Protein AF-A0A078JQA0-F1 (afdb_monomer)

Structure (mmCIF, N/CA/C/O backbone):
data_AF-A0A078JQA0-F1
#
_entry.id   AF-A0A078JQA0-F1
#
loop_
_atom_site.group_PDB
_atom_site.id
_atom_site.type_symbol
_atom_site.label_atom_id
_atom_site.label_alt_id
_atom_site.label_comp_id
_atom_site.label_asym_id
_atom_site.label_entity_id
_atom_site.label_seq_id
_atom_site.pdbx_PDB_ins_code
_atom_site.Cartn_x
_atom_site.Cartn_y
_atom_site.Cartn_z
_atom_site.occupancy
_atom_site.B_iso_or_equiv
_atom_site.auth_seq_id
_atom_site.auth_comp_id
_atom_site.auth_asym_id
_atom_site.auth_atom_id
_atom_site.pdbx_PDB_model_num
ATOM 1 N N . MET A 1 1 ? -31.107 3.667 26.906 1.00 33.91 1 MET A N 1
ATOM 2 C CA . MET A 1 1 ? -30.222 3.243 25.809 1.00 33.91 1 MET A CA 1
ATOM 3 C C . MET A 1 1 ? -29.176 2.329 26.416 1.00 33.91 1 MET A C 1
ATOM 5 O O . MET A 1 1 ? -28.375 2.787 27.215 1.00 33.91 1 MET A O 1
ATOM 9 N N . ASP A 1 2 ? -29.329 1.036 26.135 1.00 36.28 2 ASP A N 1
ATOM 10 C CA . ASP A 1 2 ? -28.305 -0.017 26.128 1.00 36.28 2 ASP A CA 1
ATOM 11 C C . ASP A 1 2 ? -27.490 -0.306 27.400 1.00 36.28 2 ASP A C 1
ATOM 13 O O . ASP A 1 2 ? -26.349 -0.746 27.327 1.00 36.28 2 ASP A O 1
ATOM 17 N N . VAL A 1 3 ? -28.095 -0.175 28.584 1.00 38.78 3 VAL A N 1
ATOM 18 C CA . VAL A 1 3 ? -27.426 -0.524 29.856 1.00 38.78 3 VA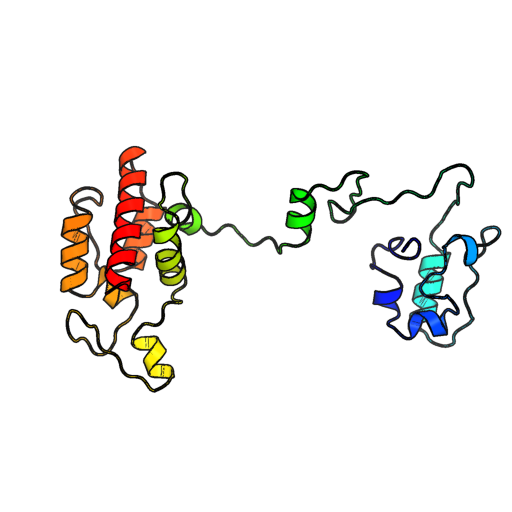L A CA 1
ATOM 19 C C . VAL A 1 3 ? -27.328 -2.047 30.079 1.00 38.78 3 VAL A C 1
ATOM 21 O O . VAL A 1 3 ? -26.546 -2.495 30.902 1.00 38.78 3 VAL A O 1
ATOM 24 N N . LEU A 1 4 ? -28.041 -2.892 29.323 1.00 41.72 4 LEU A N 1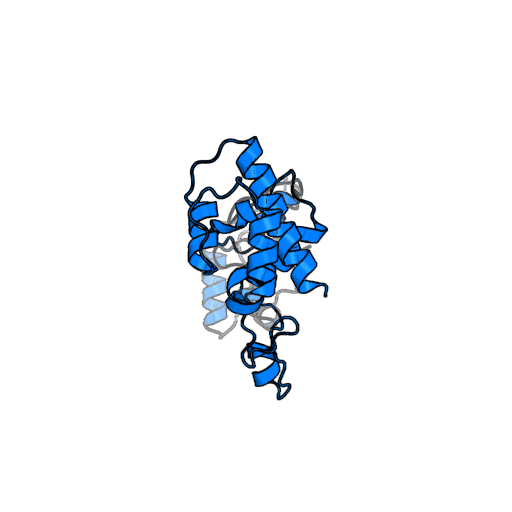
ATOM 25 C CA . LEU A 1 4 ? -28.008 -4.357 29.511 1.00 41.72 4 LEU A CA 1
ATOM 26 C C . LEU A 1 4 ? -26.783 -5.075 28.904 1.00 41.72 4 LEU A C 1
ATOM 28 O O . LEU A 1 4 ? -26.759 -6.307 28.856 1.00 41.72 4 LEU A O 1
ATOM 32 N N . ILE A 1 5 ? -25.799 -4.346 28.374 1.00 46.44 5 ILE A N 1
ATOM 33 C CA . ILE A 1 5 ? -25.070 -4.854 27.209 1.00 46.44 5 ILE A CA 1
ATOM 34 C C . ILE A 1 5 ? -23.574 -5.178 27.411 1.00 46.44 5 ILE A C 1
ATOM 36 O O . ILE A 1 5 ? -23.097 -6.048 26.695 1.00 46.44 5 ILE A O 1
ATOM 40 N N . GLU A 1 6 ? -22.839 -4.651 28.394 1.00 44.09 6 GLU A N 1
ATOM 41 C CA . GLU A 1 6 ? -21.385 -4.942 28.513 1.00 44.09 6 GLU A CA 1
ATOM 42 C C . GLU A 1 6 ? -20.917 -5.364 29.917 1.00 44.09 6 GLU A C 1
ATOM 44 O O . GLU A 1 6 ? -19.856 -4.974 30.383 1.00 44.09 6 GLU A O 1
ATOM 49 N N . ILE A 1 7 ? -21.666 -6.232 30.603 1.00 47.41 7 ILE A N 1
ATOM 50 C CA . ILE A 1 7 ? -21.205 -6.816 31.888 1.00 47.41 7 ILE A CA 1
ATOM 51 C C . ILE A 1 7 ? -20.355 -8.084 31.668 1.00 47.41 7 ILE A C 1
ATOM 53 O O . ILE A 1 7 ? -19.948 -8.772 32.598 1.00 47.41 7 ILE A O 1
ATOM 57 N N . PHE A 1 8 ? -20.051 -8.422 30.415 1.00 49.06 8 PHE A N 1
ATOM 58 C CA . PHE A 1 8 ? -19.436 -9.692 30.065 1.00 49.06 8 PHE A CA 1
ATOM 59 C C . PHE A 1 8 ? -18.150 -9.511 29.271 1.00 49.06 8 PHE A C 1
ATOM 61 O O . PHE A 1 8 ? -18.169 -9.043 28.138 1.00 49.06 8 PHE A O 1
ATOM 68 N N . TYR A 1 9 ? -17.067 -10.095 29.787 1.00 50.84 9 TYR A N 1
ATOM 69 C CA . TYR A 1 9 ? -15.863 -10.448 29.020 1.00 50.84 9 TYR A CA 1
ATOM 70 C C . TYR A 1 9 ? -16.165 -11.338 27.788 1.00 50.84 9 TYR A C 1
ATOM 72 O O . TYR A 1 9 ? -15.296 -11.577 26.958 1.00 50.84 9 TYR A O 1
ATOM 80 N N . LYS A 1 10 ? -17.399 -11.860 27.667 1.00 53.50 10 LYS A N 1
ATOM 81 C CA . LYS A 1 10 ? -17.908 -12.625 26.515 1.00 53.50 10 LYS A CA 1
ATOM 82 C C . LYS A 1 10 ? -18.748 -11.798 25.526 1.00 53.50 10 LYS A C 1
ATOM 84 O O . LYS A 1 10 ? -19.332 -12.387 24.619 1.00 53.50 10 LYS A O 1
ATOM 89 N N . GLY A 1 11 ? -18.823 -10.477 25.682 1.00 63.44 11 GLY A N 1
ATOM 90 C CA . GLY A 1 11 ? -19.591 -9.596 24.799 1.00 63.44 11 GLY A CA 1
ATOM 91 C C . GLY A 1 11 ? -21.056 -9.444 25.207 1.00 63.44 11 GLY A C 1
ATOM 92 O O . GLY A 1 11 ? -21.439 -9.693 26.352 1.00 63.44 11 GLY A O 1
ATOM 93 N N . ARG A 1 12 ? -21.895 -9.004 24.268 1.00 70.94 12 ARG A N 1
ATOM 94 C CA . ARG A 1 12 ? -23.265 -8.575 24.577 1.00 70.94 12 ARG A CA 1
ATOM 95 C C . ARG A 1 12 ? -24.186 -9.768 24.817 1.00 70.94 12 ARG A C 1
ATOM 97 O O . ARG A 1 12 ? -24.151 -10.737 24.061 1.00 70.94 12 ARG A O 1
ATOM 104 N N . ILE A 1 13 ? -25.098 -9.692 25.796 1.00 72.69 13 ILE A N 1
ATOM 105 C CA . ILE A 1 13 ? -26.070 -10.782 26.059 1.00 72.69 13 ILE A CA 1
ATOM 106 C C . ILE A 1 13 ? -26.852 -11.145 24.783 1.00 72.69 13 ILE A C 1
ATOM 108 O O . ILE A 1 13 ? -27.099 -12.323 24.519 1.00 72.69 13 ILE A O 1
ATOM 112 N N . ILE A 1 14 ? -27.186 -10.154 23.951 1.00 73.81 14 ILE A N 1
ATOM 113 C CA . ILE A 1 14 ? -27.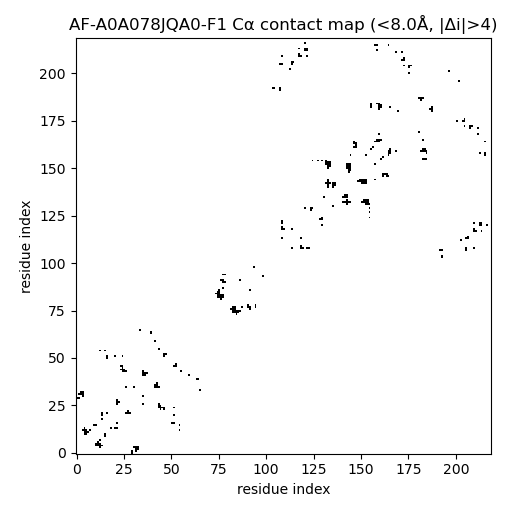870 -10.365 22.667 1.00 73.81 14 ILE A CA 1
ATOM 114 C C . ILE A 1 14 ? -27.004 -11.089 21.622 1.00 73.81 14 ILE A C 1
ATOM 116 O O . ILE A 1 14 ? -27.531 -11.870 20.835 1.00 73.81 14 ILE A O 1
ATOM 120 N N . GLU A 1 15 ? -25.683 -10.907 21.638 1.00 73.00 15 GLU A N 1
ATOM 121 C CA . GLU A 1 15 ? -24.757 -11.635 20.757 1.00 73.00 15 GLU A CA 1
ATOM 122 C C . GLU A 1 15 ? -24.612 -13.097 21.196 1.00 73.00 15 GLU A C 1
ATOM 124 O O . GLU A 1 15 ? -24.510 -13.997 20.363 1.00 73.00 15 GLU A O 1
ATOM 129 N N . LEU A 1 16 ? -24.671 -13.357 22.506 1.00 72.44 16 LEU A N 1
ATOM 130 C CA . LEU A 1 16 ? -24.569 -14.706 23.069 1.00 72.44 16 LEU A CA 1
ATOM 131 C C . LEU A 1 16 ? -25.854 -15.528 22.905 1.00 72.44 16 LEU A C 1
ATOM 133 O O . LEU A 1 16 ? -25.791 -16.745 22.682 1.00 72.44 16 LEU A O 1
ATOM 137 N N . THR A 1 17 ? -27.010 -14.871 23.034 1.00 72.69 17 THR A N 1
ATOM 138 C CA . THR A 1 17 ? -28.337 -15.509 23.057 1.00 72.69 17 THR A CA 1
ATOM 139 C C . THR A 1 17 ? -29.106 -15.403 21.734 1.00 72.69 17 THR A C 1
ATOM 141 O O . THR A 1 17 ? -30.076 -16.140 21.537 1.00 72.69 17 THR A O 1
ATOM 144 N N . GLY A 1 18 ? -28.651 -14.556 20.804 1.00 73.12 18 GLY A N 1
ATOM 145 C CA . GLY A 1 18 ? -29.285 -14.315 19.507 1.00 73.12 18 GLY A CA 1
ATOM 146 C C . GLY A 1 18 ? -30.596 -13.527 19.607 1.00 73.12 18 GLY A C 1
ATOM 147 O O . GLY A 1 18 ? -31.056 -13.167 20.690 1.00 73.12 18 GLY A O 1
ATOM 148 N N . GLU A 1 19 ? -31.253 -13.286 18.469 1.00 71.06 19 GLU A N 1
ATOM 149 C CA . GLU A 1 19 ? -32.467 -12.449 18.417 1.00 71.06 19 GLU A CA 1
ATOM 150 C C . G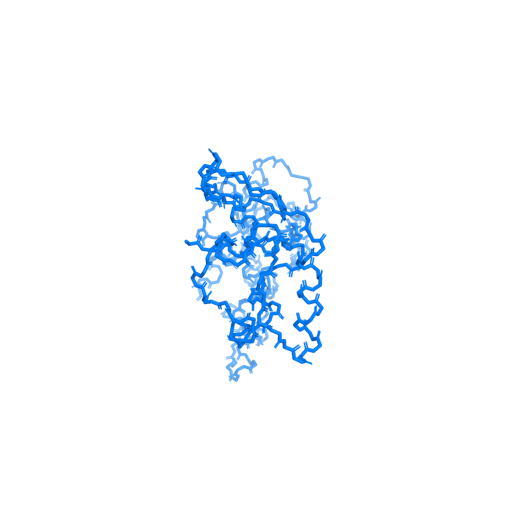LU A 1 19 ? -33.659 -13.010 19.210 1.00 71.06 19 GLU A C 1
ATOM 152 O O . GLU A 1 19 ? -34.497 -12.246 19.684 1.00 71.06 19 GLU A O 1
ATOM 157 N N . ILE A 1 20 ? -33.719 -14.334 19.382 1.00 75.25 20 ILE A N 1
ATOM 158 C CA . ILE A 1 20 ? -34.762 -15.045 20.147 1.00 75.25 20 ILE A CA 1
ATOM 159 C C . ILE A 1 20 ? -34.417 -15.076 21.651 1.00 75.25 20 ILE A C 1
ATOM 161 O O . ILE A 1 20 ? -35.259 -15.390 22.498 1.00 75.25 20 ILE A O 1
ATOM 165 N N . GLY A 1 21 ? -33.179 -14.730 22.009 1.00 73.94 21 GLY A N 1
ATOM 166 C CA . GLY A 1 21 ? -32.672 -14.745 23.375 1.00 73.94 21 GLY A CA 1
ATOM 167 C C . GLY A 1 21 ? -33.464 -13.857 24.329 1.00 73.94 21 GLY A C 1
ATOM 168 O O . GLY A 1 21 ? -33.818 -14.296 25.422 1.00 73.94 21 GLY A O 1
ATOM 169 N N . THR A 1 22 ? -33.841 -12.656 23.888 1.00 74.69 22 THR A N 1
ATOM 170 C CA . THR A 1 22 ? -34.637 -11.699 24.677 1.00 74.69 22 THR A CA 1
ATOM 171 C C . THR A 1 22 ? -36.015 -12.261 25.044 1.00 74.69 22 THR A C 1
ATOM 173 O O . THR A 1 22 ? -36.444 -12.171 26.195 1.00 74.69 22 THR A O 1
ATOM 176 N N . GLN A 1 23 ? -36.673 -12.961 24.112 1.00 77.12 23 GLN A N 1
ATOM 177 C CA . GLN A 1 23 ? -37.964 -13.618 24.353 1.00 77.12 23 GLN A CA 1
ATOM 178 C C . GLN A 1 23 ? -37.849 -14.799 25.327 1.00 77.12 23 GLN A C 1
ATOM 180 O O . GLN A 1 23 ? -38.716 -14.989 26.187 1.00 77.12 23 GLN A O 1
ATOM 185 N N . LYS A 1 24 ? -36.778 -15.594 25.204 1.00 77.31 24 LYS A N 1
ATOM 186 C CA . LYS A 1 24 ? -36.521 -16.743 26.086 1.00 77.31 24 LYS A CA 1
ATOM 187 C C . LYS A 1 24 ? -36.140 -16.313 27.505 1.00 77.31 24 LYS A C 1
ATOM 189 O O . LYS A 1 24 ? -36.559 -16.974 28.450 1.00 77.31 24 LYS A O 1
ATOM 194 N N . LEU A 1 25 ? -35.407 -15.207 27.646 1.00 76.12 25 LEU A N 1
ATOM 195 C CA . LEU A 1 25 ? -35.054 -14.592 28.930 1.00 76.12 25 LEU A CA 1
ATOM 196 C C . LEU A 1 25 ? -36.217 -13.808 29.558 1.00 76.12 25 LEU A C 1
ATOM 198 O O . LEU A 1 25 ? -36.206 -13.580 30.765 1.00 76.12 25 LEU A O 1
ATOM 202 N N . GLY A 1 26 ? -37.228 -13.434 28.767 1.00 76.94 26 GLY A N 1
ATOM 203 C CA . GLY A 1 26 ? -38.356 -12.618 29.223 1.00 76.94 26 GLY A CA 1
ATOM 204 C C . GLY A 1 26 ? -37.983 -11.155 29.465 1.00 76.94 26 GLY A C 1
ATOM 205 O O . GLY A 1 26 ? -38.600 -10.507 30.304 1.00 76.94 26 GLY A O 1
ATOM 206 N N . ILE A 1 27 ? -36.970 -10.656 28.756 1.00 79.19 27 ILE A N 1
ATOM 207 C CA . ILE A 1 27 ? -36.437 -9.299 28.897 1.00 79.19 27 ILE A CA 1
ATOM 208 C C . ILE A 1 27 ? -36.720 -8.549 27.595 1.00 79.19 27 ILE A C 1
ATOM 210 O O . ILE A 1 27 ? -36.371 -9.032 26.517 1.00 79.19 27 ILE A O 1
ATOM 214 N N . ALA A 1 28 ? -37.371 -7.388 27.681 1.00 76.69 28 ALA A N 1
ATOM 215 C CA . ALA A 1 28 ? -37.567 -6.517 26.522 1.00 76.69 28 ALA A CA 1
ATOM 216 C C . ALA A 1 28 ? -36.214 -5.983 26.019 1.00 76.69 28 ALA A C 1
ATOM 218 O O . ALA A 1 28 ? -35.275 -5.847 26.800 1.00 76.69 28 ALA A O 1
ATOM 219 N N . ARG A 1 29 ? -36.093 -5.665 24.724 1.00 74.44 29 ARG A N 1
ATOM 220 C CA . ARG A 1 29 ? -34.819 -5.173 24.156 1.00 74.44 29 ARG A CA 1
ATOM 221 C C . ARG A 1 29 ? -34.370 -3.861 24.806 1.00 74.44 29 ARG A C 1
ATOM 223 O O . ARG A 1 29 ? -33.178 -3.609 24.917 1.00 74.44 29 ARG A O 1
ATOM 230 N N . GLU A 1 30 ? -35.326 -3.069 25.266 1.00 76.31 30 GLU A N 1
ATOM 231 C CA . GLU A 1 30 ? -35.137 -1.748 25.854 1.00 76.31 30 GLU A CA 1
ATOM 232 C C . GLU A 1 30 ? -35.119 -1.775 27.390 1.00 76.31 30 GLU A C 1
ATOM 234 O O . GLU A 1 30 ? -35.013 -0.717 28.015 1.00 76.31 30 GLU A O 1
ATOM 239 N N . ALA A 1 31 ? -35.246 -2.961 28.001 1.00 76.31 31 ALA A N 1
ATOM 240 C CA . ALA A 1 31 ? -35.304 -3.101 29.449 1.00 76.31 31 ALA A CA 1
ATOM 241 C C . ALA A 1 31 ? -34.018 -2.588 30.112 1.00 76.31 31 ALA A C 1
ATOM 243 O O . ALA A 1 31 ? -32.915 -2.691 29.567 1.00 76.31 31 ALA A O 1
ATOM 244 N N . LYS A 1 32 ? -34.146 -2.036 31.316 1.00 74.44 32 LYS A N 1
ATOM 245 C CA . LYS A 1 32 ? -32.987 -1.591 32.108 1.00 74.44 32 LYS A CA 1
ATOM 246 C C . LYS A 1 32 ? -32.525 -2.693 33.056 1.00 74.44 32 LYS A C 1
ATOM 248 O O . LYS A 1 32 ? -33.325 -3.524 33.482 1.00 74.44 32 LYS A O 1
ATOM 253 N N . ILE A 1 33 ? -31.255 -2.665 33.471 1.00 77.19 33 ILE A N 1
ATOM 254 C CA . ILE A 1 33 ? -30.756 -3.593 34.505 1.00 77.19 33 ILE A CA 1
ATOM 255 C C . ILE A 1 33 ? -31.590 -3.483 35.782 1.00 77.19 33 ILE A C 1
ATOM 257 O O . ILE A 1 33 ? -31.944 -4.504 36.358 1.00 77.19 33 ILE A O 1
ATOM 261 N N . SER A 1 34 ? -31.984 -2.271 36.178 1.00 75.38 34 SER A N 1
ATOM 262 C CA . SER A 1 34 ? -32.830 -2.031 37.353 1.00 75.38 34 SER A CA 1
ATOM 263 C C . SER A 1 34 ? -34.230 -2.660 37.272 1.00 75.38 34 SER A C 1
ATOM 265 O O . SER A 1 34 ? -34.875 -2.862 38.298 1.00 75.38 34 SER A O 1
ATOM 267 N N . GLU A 1 35 ? -34.721 -3.003 36.078 1.00 76.44 35 GLU A N 1
ATOM 268 C CA . GLU A 1 35 ? -35.999 -3.707 35.914 1.00 76.44 35 GLU A CA 1
ATOM 269 C C . GLU A 1 35 ? -35.847 -5.222 36.095 1.00 76.44 35 GLU A C 1
ATOM 271 O O . GLU A 1 35 ? -36.774 -5.882 36.577 1.00 76.44 35 GLU A O 1
ATOM 276 N N . VAL A 1 36 ? -34.677 -5.760 35.736 1.00 78.88 36 VAL A N 1
ATOM 277 C CA . VAL A 1 36 ? -34.360 -7.197 35.752 1.00 78.88 36 VAL A CA 1
ATOM 278 C C . VAL A 1 36 ? -33.729 -7.626 37.084 1.00 78.88 36 VAL A C 1
ATOM 280 O O . VAL A 1 36 ? -34.004 -8.724 37.570 1.00 78.88 36 VAL A O 1
ATOM 283 N N . LEU A 1 37 ? -32.911 -6.771 37.697 1.00 77.94 37 LEU A N 1
ATOM 284 C CA . LEU A 1 37 ? -32.267 -6.983 38.991 1.00 77.94 37 LEU A CA 1
ATOM 285 C C . LEU A 1 37 ? -33.044 -6.216 40.069 1.00 77.94 37 LEU A C 1
ATOM 287 O O . LEU A 1 37 ? -32.901 -5.001 40.199 1.00 77.94 37 LEU A O 1
ATOM 291 N N . ARG A 1 38 ? -33.868 -6.927 40.849 1.00 72.50 38 ARG A N 1
ATOM 292 C CA . ARG A 1 38 ? -34.608 -6.349 41.986 1.00 72.50 38 ARG A CA 1
ATOM 293 C C . ARG A 1 38 ? -34.116 -6.952 43.288 1.00 72.50 38 ARG A C 1
ATOM 295 O O . ARG A 1 38 ? -34.037 -8.172 43.396 1.00 72.50 38 ARG A O 1
ATOM 302 N N . ASP A 1 39 ? -33.814 -6.096 44.260 1.00 69.69 39 ASP A N 1
ATOM 303 C CA . ASP A 1 39 ? -33.405 -6.495 45.613 1.00 69.69 39 ASP A CA 1
ATOM 304 C C . ASP A 1 39 ? -32.197 -7.458 45.627 1.00 69.69 39 ASP A C 1
ATOM 306 O O . ASP A 1 39 ? -32.120 -8.374 46.439 1.00 69.69 39 ASP A O 1
ATOM 310 N N . GLY A 1 40 ? -31.266 -7.290 44.677 1.00 69.75 40 GLY A N 1
ATOM 311 C CA . GLY A 1 40 ? -30.090 -8.159 44.525 1.00 69.75 40 GLY A CA 1
ATOM 312 C C . GLY A 1 40 ? -30.368 -9.522 43.877 1.00 69.75 40 GLY A C 1
ATOM 313 O O . GLY A 1 40 ? -29.458 -10.340 43.769 1.00 69.75 40 GLY A O 1
ATOM 314 N N . VAL A 1 41 ? -31.597 -9.775 43.410 1.00 78.44 41 VAL A N 1
ATOM 315 C CA . VAL A 1 41 ? -31.992 -11.028 42.754 1.00 78.44 41 VAL A CA 1
ATOM 316 C C . VAL A 1 41 ? -32.320 -10.788 41.281 1.00 78.44 41 VAL A C 1
ATOM 318 O O . VAL A 1 41 ? -33.194 -9.990 40.931 1.00 78.44 41 VAL A O 1
ATOM 321 N N . TRP A 1 42 ? -31.638 -11.520 40.400 1.00 78.81 42 TRP A N 1
ATOM 322 C CA . TRP A 1 42 ? -31.907 -11.507 38.965 1.00 78.81 42 TRP A CA 1
ATOM 323 C C . TRP A 1 42 ? -33.217 -12.228 38.629 1.00 78.81 42 TRP A C 1
ATOM 325 O O . TRP A 1 42 ? -33.398 -13.403 38.956 1.00 78.81 42 TRP A O 1
ATOM 335 N N . ARG A 1 43 ? -34.127 -11.552 37.925 1.00 79.50 43 ARG A N 1
ATOM 336 C CA . ARG A 1 43 ? -35.411 -12.114 37.484 1.00 79.50 43 ARG A CA 1
ATOM 337 C C . ARG A 1 43 ? -35.372 -12.464 35.998 1.00 79.50 43 ARG A C 1
ATOM 339 O O . ARG A 1 43 ? -35.773 -11.673 35.152 1.00 79.50 43 ARG A O 1
ATOM 346 N N . PHE A 1 44 ? -34.927 -13.679 35.687 1.00 81.19 44 PHE A N 1
ATOM 347 C CA . PHE A 1 44 ? -35.007 -14.247 34.338 1.00 81.19 44 PHE A CA 1
ATOM 348 C C . PHE A 1 44 ? -36.201 -15.196 34.203 1.00 81.19 44 PHE A C 1
ATOM 350 O O . PHE A 1 44 ? -36.554 -15.917 35.142 1.00 81.19 44 PHE A O 1
ATOM 357 N N . ARG A 1 45 ? -36.803 -15.260 33.012 1.00 79.31 45 ARG A N 1
ATOM 358 C CA . ARG A 1 45 ? -37.776 -16.308 32.688 1.00 79.31 45 ARG A CA 1
ATOM 359 C C . ARG A 1 45 ? -37.068 -17.660 32.675 1.00 79.31 45 ARG A C 1
ATOM 361 O O . ARG A 1 45 ? -36.042 -17.837 32.022 1.00 79.31 45 ARG A O 1
ATOM 368 N N . ASN A 1 46 ? -37.633 -18.631 33.385 1.00 75.31 46 ASN A N 1
ATOM 369 C CA . ASN A 1 46 ? -37.055 -19.965 33.435 1.00 75.31 46 ASN A CA 1
ATOM 370 C C . ASN A 1 46 ? -37.143 -20.624 32.047 1.00 75.31 46 ASN A C 1
ATOM 372 O O . ASN A 1 46 ? -38.232 -20.775 31.488 1.00 75.31 46 ASN A O 1
ATOM 376 N N . CYS A 1 47 ? -35.997 -21.010 31.489 1.00 75.94 47 CYS A N 1
ATOM 377 C CA . CYS A 1 47 ? -35.889 -21.630 30.173 1.00 75.94 47 CYS A CA 1
ATOM 378 C C . CYS A 1 47 ? -35.273 -23.030 30.302 1.00 75.94 47 CYS A C 1
ATOM 380 O O . CYS A 1 47 ? -34.451 -23.277 31.184 1.00 75.94 47 CYS A O 1
ATOM 382 N N . ARG A 1 48 ? -35.668 -23.970 29.433 1.00 77.88 48 ARG A N 1
ATOM 383 C CA . ARG A 1 48 ? -35.073 -25.323 29.356 1.00 77.88 48 ARG A CA 1
ATOM 384 C C . ARG A 1 48 ? -33.854 -25.395 28.430 1.00 77.88 48 ARG A C 1
ATOM 386 O O . ARG A 1 48 ? -33.221 -26.438 28.349 1.00 77.88 48 ARG A O 1
ATOM 393 N N . ASP A 1 49 ? -33.543 -24.304 27.739 1.00 81.69 49 ASP A N 1
ATOM 394 C CA . ASP A 1 49 ? -32.406 -24.211 26.829 1.00 81.69 49 ASP A CA 1
ATOM 395 C C . ASP A 1 49 ? -31.090 -24.119 27.615 1.00 81.69 49 ASP A C 1
ATOM 397 O O . ASP A 1 49 ? -30.892 -23.195 28.411 1.00 81.69 49 ASP A O 1
ATOM 401 N N . GLN A 1 50 ? -30.200 -25.086 27.397 1.00 81.31 50 GLN A N 1
ATOM 402 C CA . GLN A 1 50 ? -28.942 -25.227 28.129 1.00 81.31 50 GLN A CA 1
ATOM 403 C C . GLN A 1 50 ? -28.026 -24.011 27.942 1.00 81.31 50 GLN A C 1
ATOM 405 O O . GLN A 1 50 ? -27.469 -23.500 28.911 1.00 81.31 50 GLN A O 1
ATOM 410 N N . ARG A 1 51 ? -27.949 -23.477 26.718 1.00 80.19 51 ARG A N 1
ATOM 411 C CA . ARG A 1 51 ? -27.080 -22.340 26.387 1.00 80.19 51 ARG A CA 1
ATOM 412 C C . ARG A 1 51 ? -27.502 -21.068 27.128 1.00 80.19 51 ARG A C 1
ATOM 414 O O . ARG A 1 51 ? -26.668 -20.273 27.543 1.00 80.19 51 ARG A O 1
ATOM 421 N N . ILE A 1 52 ? -28.807 -20.887 27.331 1.00 78.38 52 ILE A N 1
ATOM 422 C CA . ILE A 1 52 ? -29.351 -19.739 28.068 1.00 78.38 52 ILE A CA 1
ATOM 423 C C . ILE A 1 52 ? -29.153 -19.909 29.572 1.00 78.38 52 ILE A C 1
ATOM 425 O O . ILE A 1 52 ? -28.850 -18.934 30.253 1.00 78.38 52 ILE A O 1
ATOM 429 N N . ARG A 1 53 ? -29.274 -21.135 30.094 1.00 81.44 53 ARG A N 1
ATOM 430 C CA . ARG A 1 53 ? -28.979 -21.423 31.506 1.00 81.44 53 ARG A CA 1
ATOM 431 C C . ARG A 1 53 ? -27.529 -21.127 31.859 1.00 81.44 53 ARG A C 1
ATOM 433 O O . ARG A 1 53 ? -27.285 -20.531 32.901 1.00 81.44 53 ARG A O 1
ATOM 440 N N . GLU A 1 54 ? -26.596 -21.482 30.981 1.00 81.31 54 GLU A N 1
ATOM 441 C CA . GLU A 1 54 ? -25.178 -21.153 31.151 1.00 81.31 54 GLU A CA 1
ATOM 442 C C . GLU A 1 54 ? -24.963 -19.639 31.215 1.00 81.31 54 GLU A C 1
ATOM 444 O O . GLU A 1 54 ? -24.296 -19.153 32.125 1.00 81.31 54 GLU A O 1
ATOM 449 N N . VAL A 1 55 ? -25.594 -18.873 30.318 1.00 79.44 55 VAL A N 1
ATOM 450 C CA . VAL A 1 55 ? -25.540 -17.403 30.365 1.00 79.44 55 VAL A CA 1
ATOM 451 C C . VAL A 1 55 ? -26.129 -16.875 31.680 1.00 79.44 55 VAL A C 1
ATOM 453 O O . VAL A 1 55 ? -25.461 -16.104 32.362 1.00 79.44 55 VAL A O 1
ATOM 456 N N . ILE A 1 56 ? -27.321 -17.328 32.092 1.00 79.62 56 ILE A N 1
ATOM 457 C CA . ILE A 1 56 ? -27.970 -16.918 33.355 1.00 79.62 56 ILE A CA 1
ATOM 458 C C . ILE A 1 56 ? -27.087 -17.216 34.570 1.00 79.62 56 ILE A C 1
ATOM 460 O O . ILE A 1 56 ? -27.014 -16.395 35.487 1.00 79.62 56 ILE A O 1
ATOM 464 N N . GLN A 1 57 ? -26.422 -18.372 34.591 1.00 80.25 57 GLN A N 1
ATOM 465 C CA . GLN A 1 57 ? -25.542 -18.765 35.687 1.00 80.25 57 GLN A CA 1
ATOM 466 C C . GLN A 1 57 ? -24.333 -17.833 35.779 1.00 80.25 57 GLN A C 1
ATOM 468 O O . GLN A 1 57 ? -24.001 -17.382 36.874 1.00 80.25 57 GLN A O 1
ATOM 473 N N . VAL A 1 58 ? -23.715 -17.489 34.643 1.00 78.50 58 VAL A N 1
ATOM 474 C CA . VAL A 1 58 ? -22.597 -16.538 34.636 1.00 78.50 58 VAL A CA 1
ATOM 475 C C . VAL A 1 58 ? -23.073 -15.143 35.057 1.00 78.50 58 VAL A C 1
ATOM 477 O O . VAL A 1 58 ? -22.405 -14.509 35.869 1.00 78.50 58 VAL A O 1
ATOM 480 N N . VAL A 1 59 ? -24.249 -14.691 34.595 1.00 77.44 59 VAL A N 1
ATOM 481 C CA . VAL A 1 59 ? -24.789 -13.363 34.960 1.00 77.44 59 VAL A CA 1
ATOM 482 C C . VAL A 1 59 ? -25.056 -13.308 36.465 1.00 77.44 59 VAL A C 1
ATOM 484 O O . VAL A 1 59 ? -24.646 -12.370 37.139 1.00 77.44 59 VAL A O 1
ATOM 487 N N . SER A 1 60 ? -25.697 -14.348 37.002 1.00 76.06 60 SER A N 1
ATOM 488 C CA . SER A 1 60 ? -26.029 -14.447 38.427 1.00 76.06 60 SER A CA 1
ATOM 489 C C . SER A 1 60 ? -24.797 -14.569 39.323 1.00 76.06 60 SER A C 1
ATOM 491 O O . SER A 1 60 ? -24.861 -14.196 40.489 1.00 76.06 60 SER A O 1
ATOM 493 N N . SER A 1 61 ? -23.685 -15.093 38.798 1.00 77.19 61 SER A N 1
ATOM 494 C CA . SER A 1 61 ? -22.419 -15.182 39.535 1.00 77.19 61 SER A CA 1
ATOM 495 C C . SER A 1 61 ? -21.657 -13.857 39.608 1.00 77.19 61 SER A C 1
ATOM 497 O O . SER A 1 61 ? -20.744 -13.731 40.421 1.00 77.19 61 SER A O 1
ATOM 499 N N . PHE A 1 62 ? -22.012 -12.878 38.770 1.00 72.25 62 PHE A N 1
ATOM 500 C CA . PHE A 1 62 ? -21.338 -11.588 38.737 1.00 72.25 62 PHE A CA 1
ATOM 501 C C . PHE A 1 62 ? -21.918 -10.654 39.813 1.00 72.25 62 PHE A C 1
ATOM 503 O O . PHE A 1 62 ? -23.117 -10.358 39.782 1.00 72.25 62 PHE A O 1
ATOM 510 N N . PRO A 1 63 ? -21.103 -10.170 40.769 1.00 67.00 63 PRO A N 1
ATOM 511 C CA . PRO A 1 63 ? -21.578 -9.270 41.808 1.00 67.00 63 PRO A CA 1
ATOM 512 C C . PRO A 1 63 ? -21.815 -7.874 41.218 1.00 67.00 63 PRO A C 1
ATOM 514 O O . PRO A 1 63 ? -20.871 -7.137 40.942 1.00 67.00 63 PRO A O 1
ATOM 517 N N . LEU A 1 64 ? -23.084 -7.503 41.028 1.00 69.44 64 LEU A N 1
ATOM 518 C CA . LEU A 1 64 ? -23.479 -6.127 40.726 1.00 69.44 64 LEU A CA 1
ATOM 519 C C . LEU A 1 64 ? -24.030 -5.450 41.970 1.00 69.44 64 LEU A C 1
ATOM 521 O O . LEU A 1 64 ? -25.025 -5.894 42.541 1.00 69.44 64 LEU A O 1
ATOM 525 N N . THR A 1 65 ? -23.428 -4.322 42.324 1.00 65.50 65 THR A N 1
ATOM 526 C CA . THR A 1 65 ? -23.969 -3.403 43.321 1.00 65.50 65 THR A CA 1
ATOM 527 C C . THR A 1 65 ? -24.554 -2.216 42.571 1.00 65.50 65 THR A C 1
ATOM 529 O O . THR A 1 65 ? -23.816 -1.445 41.969 1.00 65.50 65 THR A O 1
ATOM 532 N N . LEU A 1 66 ? -25.882 -2.081 42.569 1.00 64.44 66 LEU A N 1
ATOM 533 C CA . LEU A 1 66 ? -26.536 -0.903 42.001 1.00 64.44 66 LEU A CA 1
ATOM 534 C C . LEU A 1 66 ? -26.482 0.232 43.027 1.00 64.44 66 LEU A C 1
ATOM 536 O O . LEU A 1 66 ? -27.220 0.226 44.015 1.00 64.44 66 LEU A O 1
ATOM 540 N N . THR A 1 67 ? -25.608 1.208 42.808 1.00 65.06 67 THR A N 1
ATOM 541 C CA . THR A 1 67 ? -25.567 2.448 43.586 1.00 65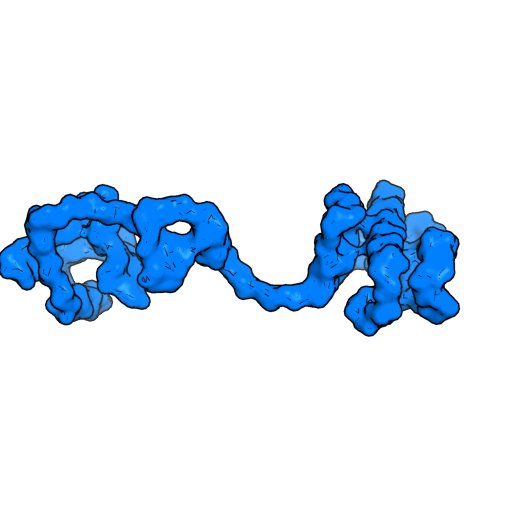.06 67 THR A CA 1
ATOM 542 C C . THR A 1 67 ? -26.692 3.372 43.122 1.00 65.06 67 THR A C 1
ATOM 544 O O . THR A 1 67 ? -26.607 3.999 42.076 1.00 65.06 67 THR A O 1
ATOM 547 N N . VAL A 1 68 ? -27.765 3.488 43.912 1.00 65.12 68 VAL A N 1
ATOM 548 C CA . VAL A 1 68 ? -28.949 4.322 43.584 1.00 65.12 68 VAL A CA 1
ATOM 549 C C . VAL A 1 68 ? -28.622 5.826 43.502 1.00 65.12 68 VAL A C 1
ATOM 551 O O . VAL A 1 68 ? -29.391 6.603 42.946 1.00 65.12 68 VAL A O 1
ATOM 554 N N . LEU A 1 69 ? -27.490 6.245 44.073 1.00 66.94 69 LEU A N 1
ATOM 555 C CA . LEU A 1 69 ? -27.084 7.649 44.185 1.00 66.94 69 LEU A CA 1
ATOM 556 C C . LEU A 1 69 ? -26.283 8.166 42.9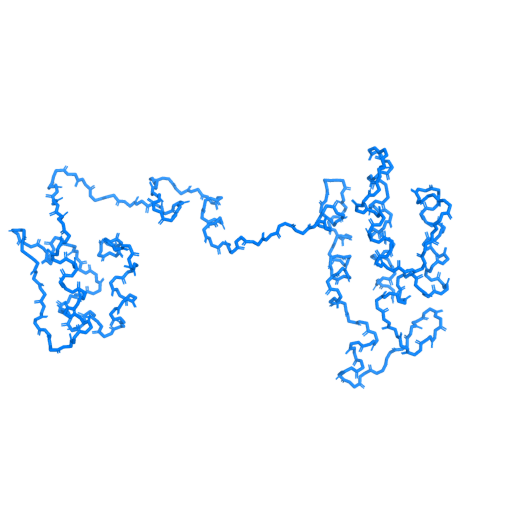82 1.00 66.94 69 LEU A C 1
ATOM 558 O O . LEU A 1 69 ? -26.113 9.378 42.863 1.00 66.94 69 LEU A O 1
ATOM 562 N N . GLU A 1 70 ? -25.800 7.288 42.104 1.00 69.69 70 GLU A N 1
ATOM 563 C CA . GLU A 1 70 ? -25.038 7.692 40.921 1.00 69.69 70 GLU A CA 1
ATOM 564 C C . GLU A 1 70 ? -25.951 7.717 39.686 1.00 69.69 70 GLU A C 1
ATOM 566 O O . GLU A 1 70 ? -26.685 6.756 39.446 1.00 69.69 70 GLU A O 1
ATOM 571 N N . PRO A 1 71 ? -25.959 8.809 38.900 1.00 69.94 71 PRO A N 1
ATOM 572 C CA . PRO A 1 71 ? -26.721 8.855 37.660 1.00 69.94 71 PRO A CA 1
ATOM 573 C C . PRO A 1 71 ? -26.100 7.926 36.607 1.00 69.94 71 PRO A C 1
ATOM 575 O O . PRO A 1 71 ? -24.880 7.868 36.466 1.00 69.94 71 PRO A O 1
ATOM 578 N N . ASP A 1 72 ? -26.946 7.250 35.822 1.00 73.31 72 ASP A N 1
ATOM 579 C CA . ASP A 1 72 ? -26.503 6.435 34.685 1.00 73.31 72 ASP A CA 1
ATOM 580 C C . ASP A 1 72 ? -25.662 7.286 33.711 1.00 73.31 72 ASP A C 1
ATOM 582 O O . ASP A 1 72 ? -26.135 8.295 33.176 1.00 73.31 72 ASP A O 1
ATOM 586 N N . GLY A 1 73 ? -24.421 6.864 33.459 1.00 71.88 73 GLY A N 1
ATOM 587 C CA . GLY A 1 73 ? -23.498 7.503 32.520 1.00 71.88 73 GLY A CA 1
ATOM 588 C C . GLY A 1 73 ? -23.323 6.692 31.236 1.00 71.88 73 GLY A C 1
ATOM 589 O O . GLY A 1 73 ? -23.353 5.463 31.256 1.00 71.88 73 GLY A O 1
ATOM 590 N N . VAL A 1 74 ? -23.106 7.376 30.109 1.00 77.12 74 VAL A N 1
ATOM 591 C CA . VAL A 1 74 ? -22.684 6.732 28.855 1.00 77.12 74 VAL A CA 1
ATOM 592 C C . VAL A 1 74 ? -21.178 6.894 28.717 1.00 77.12 74 VAL A C 1
ATOM 594 O O . VAL A 1 74 ? -20.676 8.017 28.720 1.00 77.12 74 VAL A O 1
ATOM 597 N N . LEU A 1 75 ? -20.468 5.780 28.565 1.00 80.69 75 LEU A N 1
ATOM 598 C CA . LEU A 1 75 ? -19.034 5.777 28.312 1.00 80.69 75 LEU A CA 1
ATOM 599 C C . LEU A 1 75 ? -18.741 5.245 26.908 1.00 80.69 75 LEU A C 1
ATOM 601 O O . LEU A 1 75 ? -19.406 4.340 26.407 1.00 80.69 75 LEU A O 1
ATOM 605 N N . TRP A 1 76 ? -17.718 5.807 26.279 1.00 80.94 76 TRP A N 1
ATOM 606 C CA . TRP A 1 76 ? -17.196 5.375 24.993 1.00 80.94 76 TRP A CA 1
ATOM 607 C C . TRP A 1 76 ? -16.090 4.356 25.200 1.00 80.94 76 TRP A C 1
ATOM 609 O O . TRP A 1 76 ? -15.130 4.617 25.923 1.00 80.94 76 TRP A O 1
ATOM 619 N N . LYS A 1 77 ? -16.197 3.215 24.523 1.00 80.00 77 LYS A N 1
ATOM 620 C CA . LYS A 1 77 ? -15.127 2.224 24.469 1.00 80.00 77 LYS A CA 1
ATOM 621 C C . LYS A 1 77 ? -13.928 2.800 23.710 1.00 80.00 77 LYS A C 1
ATOM 623 O O . LYS A 1 77 ? -14.070 3.240 22.568 1.00 80.00 77 LYS A O 1
ATOM 628 N N . CYS A 1 78 ? -12.762 2.803 24.348 1.00 78.38 78 CYS A N 1
ATOM 629 C CA . CYS A 1 78 ? -11.495 3.318 23.814 1.00 78.38 78 CYS A CA 1
ATOM 630 C C . CYS A 1 78 ? -10.389 2.246 23.739 1.00 78.38 78 CYS A C 1
ATOM 632 O O . CYS A 1 78 ? -9.390 2.461 23.057 1.00 78.38 78 CYS A O 1
ATOM 634 N N . GLY A 1 79 ? -10.586 1.090 24.381 1.00 73.81 79 GLY A N 1
ATOM 635 C CA . GLY A 1 79 ? -9.698 -0.081 24.361 1.00 73.81 79 GLY A CA 1
ATOM 636 C C . GLY A 1 79 ? -10.500 -1.385 24.470 1.00 73.81 79 GLY A C 1
ATOM 637 O O . GLY A 1 79 ? -11.727 -1.348 24.397 1.00 73.81 79 GLY A O 1
ATOM 638 N N . GLU A 1 80 ? -9.839 -2.537 24.642 1.00 70.00 80 GLU A N 1
ATOM 639 C CA . GLU A 1 80 ? -10.560 -3.808 24.864 1.00 70.00 80 GLU A CA 1
ATOM 640 C C . GLU A 1 80 ? -11.440 -3.736 26.125 1.00 70.00 80 GLU A C 1
ATOM 642 O O . GLU A 1 80 ? -12.617 -4.091 26.047 1.00 70.00 80 GLU A O 1
ATOM 647 N N . ASP A 1 81 ? -10.917 -3.126 27.198 1.00 73.00 81 ASP A N 1
ATOM 648 C CA . ASP A 1 81 ? -11.595 -2.937 28.492 1.00 73.00 81 ASP A CA 1
ATOM 649 C C . ASP A 1 81 ? -11.518 -1.488 29.030 1.00 73.00 81 ASP A C 1
ATOM 651 O O . ASP A 1 81 ? -11.782 -1.230 30.203 1.00 73.00 81 ASP A O 1
ATOM 655 N N . GLU A 1 82 ? -11.154 -0.513 28.190 1.00 79.19 82 GLU A N 1
ATOM 656 C CA . GLU A 1 82 ? -11.067 0.899 28.592 1.00 79.19 82 GLU A CA 1
ATOM 657 C C . GLU A 1 82 ? -12.268 1.708 28.101 1.00 79.19 82 GLU A C 1
ATOM 659 O O . GLU A 1 82 ? -12.584 1.703 26.907 1.00 79.19 82 GLU A O 1
ATOM 664 N N . TYR A 1 83 ? -12.876 2.473 29.011 1.00 81.19 83 TYR A N 1
ATOM 665 C CA . TYR A 1 83 ? -14.050 3.305 28.751 1.00 81.19 83 TYR A CA 1
ATOM 666 C C . TYR A 1 83 ? -13.814 4.747 29.219 1.00 81.19 83 TYR A C 1
ATOM 668 O O . TYR A 1 83 ? -13.295 4.973 30.312 1.00 81.19 83 TYR A O 1
ATOM 676 N N . LYS A 1 84 ? -14.185 5.735 28.395 1.00 82.00 84 LYS A N 1
ATOM 677 C CA . LYS A 1 84 ? -14.002 7.172 28.677 1.00 82.00 84 LYS A CA 1
ATOM 678 C C . LYS A 1 84 ? -15.303 7.946 28.477 1.00 82.00 84 LYS A C 1
ATOM 680 O O . LYS A 1 84 ? -16.093 7.632 27.596 1.00 82.00 84 LYS A O 1
ATOM 685 N N . GLU A 1 85 ? -15.499 9.024 29.230 1.00 84.12 85 GLU A N 1
ATOM 686 C CA . GLU A 1 85 ? -16.678 9.899 29.084 1.00 84.12 85 GLU A CA 1
ATOM 687 C C . GLU A 1 85 ? -16.688 10.683 27.761 1.00 84.12 85 GLU A C 1
ATOM 689 O O . GLU A 1 85 ? -17.742 11.060 27.250 1.00 84.12 85 GLU A O 1
ATOM 694 N N . LYS A 1 86 ? -15.508 10.941 27.182 1.00 84.94 86 LYS A N 1
ATOM 695 C CA . LYS A 1 86 ? -15.358 11.724 25.950 1.00 84.94 86 LYS A CA 1
ATOM 696 C C . LYS A 1 86 ? -15.085 10.825 24.756 1.00 84.94 86 LYS A C 1
ATOM 698 O O . LYS A 1 86 ? -14.194 9.982 24.793 1.00 84.94 86 LYS A O 1
ATOM 703 N N . PHE A 1 87 ? -15.801 11.090 23.669 1.00 84.38 87 PHE A N 1
ATOM 704 C CA . PHE A 1 87 ? -15.537 10.470 22.382 1.00 84.38 87 PHE A CA 1
ATOM 705 C C . PHE A 1 87 ? -14.226 10.997 21.794 1.00 84.38 87 PHE A C 1
ATOM 707 O O . PHE A 1 87 ? -14.045 12.207 21.634 1.00 84.38 87 PHE A O 1
ATOM 714 N N . ILE A 1 88 ? -13.328 10.081 21.437 1.00 85.50 88 ILE A N 1
ATOM 715 C CA . ILE A 1 88 ? -12.080 10.395 20.747 1.00 85.50 88 ILE A CA 1
ATOM 716 C C . ILE A 1 88 ? -12.040 9.584 19.453 1.00 85.50 88 ILE A C 1
ATOM 718 O O . ILE A 1 88 ? -11.895 8.362 19.474 1.00 85.50 88 ILE A O 1
ATOM 722 N N . SER A 1 89 ? -12.117 10.274 18.311 1.00 86.12 89 SER A N 1
ATOM 723 C CA . SER A 1 89 ? -12.166 9.635 16.991 1.00 86.12 89 SER A CA 1
ATOM 724 C C . SER A 1 89 ? -10.959 8.735 16.705 1.00 86.12 89 SER A C 1
ATOM 726 O O . SER A 1 89 ? -11.107 7.730 16.014 1.00 86.12 89 SER A O 1
ATOM 728 N N . SER A 1 90 ? -9.768 9.069 17.220 1.00 84.31 90 SER A N 1
ATOM 729 C CA . SER A 1 90 ? -8.572 8.230 17.058 1.00 84.31 90 SER A CA 1
ATOM 730 C C . SER A 1 90 ? -8.717 6.884 17.757 1.00 84.31 90 SER A C 1
ATOM 732 O O . SER A 1 90 ? -8.391 5.861 17.163 1.00 84.31 90 SER A O 1
ATOM 734 N N . ASP A 1 91 ? -9.238 6.875 18.983 1.00 84.38 91 ASP A N 1
ATOM 735 C CA . ASP A 1 91 ? -9.379 5.666 19.800 1.00 84.38 91 ASP A CA 1
ATOM 736 C C . ASP A 1 91 ? -10.405 4.733 19.150 1.00 84.38 91 ASP A C 1
ATOM 738 O O . ASP A 1 91 ? -10.131 3.558 18.905 1.00 84.38 91 ASP A O 1
ATOM 742 N N . THR A 1 92 ? -11.542 5.285 18.717 1.00 84.94 92 THR A N 1
ATOM 743 C CA . THR A 1 92 ? -12.544 4.533 17.952 1.00 84.94 92 THR A CA 1
ATOM 744 C C . THR A 1 92 ? -11.989 4.023 16.622 1.00 84.94 92 THR A C 1
ATOM 746 O O . THR A 1 92 ? -12.239 2.878 16.249 1.00 84.94 92 THR A O 1
ATOM 749 N N . TRP A 1 93 ? -11.194 4.822 15.904 1.00 82.12 93 TRP A N 1
ATOM 750 C CA . TRP A 1 93 ? -10.541 4.365 14.675 1.00 82.12 93 TRP A CA 1
ATOM 751 C C . TRP A 1 93 ? -9.588 3.196 14.932 1.00 82.12 93 TRP A C 1
ATOM 753 O O . TRP A 1 93 ? -9.547 2.255 14.139 1.00 82.12 93 TRP A O 1
ATOM 763 N N . HIS A 1 94 ? -8.842 3.232 16.038 1.00 82.12 94 HIS A N 1
ATOM 764 C CA . HIS A 1 94 ? -7.950 2.152 16.447 1.00 82.12 94 HIS A CA 1
ATOM 765 C C . HIS A 1 94 ? -8.694 0.870 16.835 1.00 82.12 94 HIS A C 1
ATOM 767 O O . HIS A 1 94 ? -8.180 -0.204 16.533 1.00 82.12 94 HIS A O 1
ATOM 773 N N . LEU A 1 95 ? -9.893 0.981 17.411 1.00 82.00 95 LEU A N 1
ATOM 774 C CA . LEU A 1 95 ? -10.769 -0.156 17.712 1.00 82.00 95 LEU A CA 1
ATOM 775 C C . LEU A 1 95 ? -11.409 -0.770 16.462 1.00 82.00 95 LEU A C 1
ATOM 777 O O . LEU A 1 95 ? -11.496 -1.988 16.343 1.00 82.00 95 LEU A O 1
ATOM 781 N N . LEU A 1 96 ? -11.859 0.065 15.522 1.00 83.19 96 LEU A N 1
ATOM 782 C CA . LEU A 1 96 ? -12.524 -0.408 14.304 1.00 83.19 96 LEU A CA 1
ATOM 783 C C . LEU A 1 96 ? -11.544 -1.032 13.307 1.00 83.19 96 LEU A C 1
ATOM 785 O O . LEU A 1 96 ? -11.907 -1.934 12.548 1.00 83.19 96 LEU A O 1
ATOM 789 N N . ARG A 1 97 ? -10.301 -0.542 13.257 1.00 82.00 97 ARG A N 1
ATOM 790 C CA . ARG A 1 97 ? -9.308 -1.071 12.321 1.00 82.00 97 ARG A CA 1
ATOM 791 C C . ARG A 1 97 ? -8.702 -2.370 12.851 1.00 82.00 97 ARG A C 1
ATOM 793 O O . ARG A 1 97 ? -8.134 -2.418 13.934 1.00 82.00 97 ARG A O 1
ATOM 800 N N . GLY A 1 98 ? -8.650 -3.395 12.007 1.00 80.19 98 GLY A N 1
ATOM 801 C CA . GLY A 1 98 ? -7.697 -4.484 12.213 1.00 80.19 98 GLY A CA 1
ATOM 802 C C . GLY A 1 98 ? -6.274 -3.946 12.040 1.00 80.19 98 GLY A C 1
ATOM 803 O O . GLY A 1 98 ? -5.886 -3.572 10.925 1.00 80.19 98 GLY A O 1
ATOM 804 N N . ARG A 1 99 ? -5.489 -3.858 13.122 1.00 75.38 99 ARG A N 1
ATOM 805 C CA . ARG A 1 99 ? -4.060 -3.524 13.023 1.00 75.38 99 ARG A CA 1
ATOM 806 C C . ARG A 1 99 ? -3.366 -4.629 12.221 1.00 75.38 99 ARG A C 1
ATOM 808 O O . ARG A 1 99 ? -3.434 -5.799 12.571 1.00 75.38 99 ARG A O 1
ATOM 815 N N . LYS A 1 100 ? -2.727 -4.242 11.120 1.00 79.69 100 LYS A N 1
ATOM 816 C CA . LYS A 1 100 ? -1.844 -5.105 10.331 1.00 79.69 100 LYS A CA 1
ATOM 817 C C . LYS A 1 100 ? -0.416 -4.629 10.514 1.00 79.69 100 LYS A C 1
ATOM 819 O O . LYS A 1 100 ? -0.204 -3.459 10.838 1.00 79.69 100 LYS A O 1
ATOM 824 N N . GLU A 1 101 ? 0.526 -5.532 10.287 1.00 84.19 101 GLU A N 1
ATOM 825 C CA . GLU A 1 101 ? 1.944 -5.202 10.310 1.00 84.19 101 GLU A CA 1
ATOM 826 C C . GLU A 1 101 ? 2.263 -4.071 9.333 1.00 84.19 101 GLU A C 1
ATOM 828 O O . GLU A 1 101 ? 1.693 -3.967 8.238 1.00 84.19 101 GLU A O 1
ATOM 833 N N . GLU A 1 102 ? 3.171 -3.197 9.758 1.00 83.00 102 GLU A N 1
ATOM 834 C CA . GLU A 1 102 ? 3.637 -2.109 8.920 1.00 83.00 102 GLU A CA 1
ATOM 835 C C . GLU A 1 102 ? 4.534 -2.667 7.813 1.00 83.00 102 GLU A C 1
ATOM 837 O O . GLU A 1 102 ? 5.586 -3.258 8.046 1.00 83.00 102 GLU A O 1
ATOM 842 N N . VAL A 1 103 ? 4.102 -2.467 6.575 1.00 89.19 103 VAL A N 1
ATOM 843 C CA . VAL A 1 103 ? 4.843 -2.883 5.387 1.00 89.19 103 VAL A CA 1
ATOM 844 C C . VAL A 1 103 ? 5.956 -1.888 5.077 1.00 89.19 103 VAL A C 1
ATOM 846 O O . VAL A 1 103 ? 5.712 -0.688 4.996 1.00 89.19 103 VAL A O 1
ATOM 849 N N . ARG A 1 104 ? 7.179 -2.376 4.837 1.00 88.88 104 ARG A N 1
ATOM 850 C CA . ARG A 1 104 ? 8.361 -1.519 4.599 1.00 88.88 104 ARG A CA 1
ATOM 851 C C . ARG A 1 104 ? 8.191 -0.558 3.418 1.00 88.88 104 ARG A C 1
ATOM 853 O O . ARG A 1 104 ? 8.629 0.587 3.490 1.00 88.88 104 ARG A O 1
ATOM 860 N N . TRP A 1 105 ? 7.506 -0.998 2.361 1.00 90.56 105 TRP A N 1
ATOM 861 C CA . TRP A 1 105 ? 7.241 -0.190 1.169 1.00 90.56 105 TRP A CA 1
ATOM 862 C C . TRP A 1 105 ? 6.305 0.998 1.410 1.00 90.56 105 TRP A C 1
ATOM 864 O O . TRP A 1 105 ? 6.241 1.890 0.563 1.00 90.56 105 TRP A O 1
ATOM 874 N N . SER A 1 106 ? 5.616 1.070 2.559 1.00 90.62 106 SER A N 1
ATOM 875 C CA . SER A 1 106 ? 4.735 2.197 2.896 1.00 90.62 106 SER A CA 1
ATOM 876 C C . SER A 1 106 ? 5.472 3.537 2.816 1.00 90.62 106 SER A C 1
ATOM 878 O O . SER A 1 106 ? 4.914 4.501 2.307 1.00 90.62 106 SER A O 1
ATOM 880 N N . LYS A 1 107 ? 6.746 3.570 3.222 1.00 89.62 107 LYS A N 1
ATOM 881 C CA . LYS A 1 107 ? 7.604 4.766 3.274 1.00 89.62 107 LYS A CA 1
ATOM 882 C C . LYS A 1 107 ? 8.041 5.282 1.899 1.00 89.62 107 LYS A C 1
ATOM 884 O O . LYS A 1 107 ? 8.459 6.438 1.778 1.00 89.62 107 LYS A O 1
ATOM 889 N N . LEU A 1 108 ? 7.963 4.432 0.872 1.00 90.44 108 LEU A N 1
ATOM 890 C CA .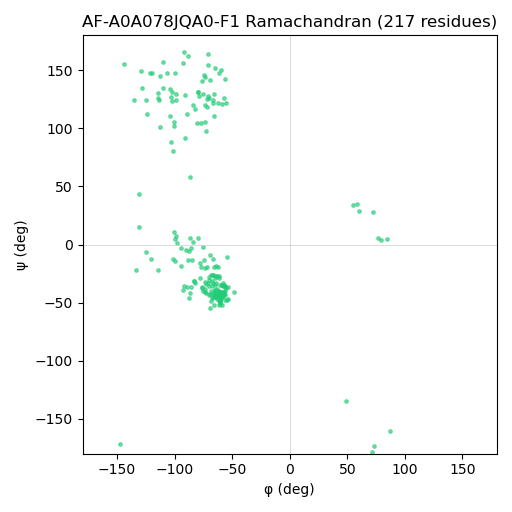 LEU A 1 108 ? 8.213 4.817 -0.521 1.00 90.44 108 LEU A CA 1
ATOM 891 C C . LEU A 1 108 ? 6.983 5.459 -1.157 1.00 90.44 108 LEU A C 1
ATOM 893 O O . LEU A 1 108 ? 7.111 6.346 -1.995 1.00 90.44 108 LEU A O 1
ATOM 897 N N . VAL A 1 109 ? 5.792 5.014 -0.758 1.00 92.44 109 VAL A N 1
ATOM 898 C CA . VAL A 1 109 ? 4.520 5.497 -1.305 1.00 92.44 109 VAL A CA 1
ATOM 899 C C . VAL A 1 109 ? 4.026 6.731 -0.549 1.00 92.44 109 VAL A C 1
ATOM 901 O O . VAL A 1 109 ? 3.628 7.728 -1.145 1.00 92.44 109 VAL A O 1
ATOM 904 N N . TRP A 1 110 ? 4.066 6.675 0.777 1.00 92.12 110 TRP A N 1
ATOM 905 C CA . TRP A 1 110 ? 3.486 7.677 1.659 1.00 92.12 110 TRP A CA 1
ATOM 906 C C . TRP A 1 110 ? 4.604 8.400 2.403 1.00 92.12 110 TRP A C 1
ATOM 908 O O . TRP A 1 110 ? 5.172 7.885 3.365 1.00 92.12 110 TRP A O 1
ATOM 918 N N . PHE A 1 111 ? 4.935 9.604 1.941 1.00 92.38 111 PHE A N 1
ATOM 919 C CA . PHE A 1 111 ? 5.910 10.477 2.587 1.00 92.38 111 PHE A CA 1
ATOM 920 C C . PHE A 1 111 ? 5.495 11.950 2.456 1.00 92.38 111 PHE A C 1
ATOM 922 O O . PHE A 1 111 ? 4.766 12.284 1.522 1.00 92.38 111 PHE A O 1
ATOM 929 N N . PRO A 1 112 ? 5.940 12.841 3.365 1.00 89.69 112 PRO A N 1
ATOM 930 C CA . PRO A 1 112 ? 5.397 14.201 3.469 1.00 89.69 112 PRO A CA 1
ATOM 931 C C . PRO A 1 112 ? 5.560 15.059 2.210 1.00 89.69 112 PRO A C 1
ATOM 933 O O . PRO A 1 112 ? 4.696 15.867 1.900 1.00 89.69 112 PRO A O 1
ATOM 936 N N . GLN A 1 113 ? 6.666 14.885 1.486 1.00 92.94 113 GLN A N 1
ATOM 937 C CA . GLN A 1 113 ? 6.975 15.634 0.265 1.00 92.94 113 GLN A CA 1
ATOM 938 C C . GLN A 1 113 ? 6.353 15.012 -0.995 1.00 92.94 113 GLN A C 1
ATOM 940 O O . GLN A 1 113 ? 6.529 15.550 -2.083 1.00 92.94 113 GLN A O 1
ATOM 945 N N . GLY A 1 114 ? 5.679 13.864 -0.872 1.00 88.38 114 GLY A N 1
ATOM 946 C CA . GLY A 1 114 ? 5.100 13.138 -1.995 1.00 88.38 114 GLY A CA 1
ATOM 947 C C . GLY A 1 114 ? 3.845 13.822 -2.525 1.00 88.38 114 GLY A C 1
ATOM 948 O O . GLY A 1 114 ? 3.057 14.381 -1.765 1.00 88.38 114 GLY A O 1
ATOM 949 N N . VAL A 1 115 ? 3.625 13.747 -3.838 1.00 90.12 115 VAL A N 1
ATOM 950 C CA . VAL A 1 115 ? 2.397 14.256 -4.460 1.00 90.12 115 VAL A CA 1
ATOM 951 C C . VAL A 1 115 ? 1.308 13.186 -4.320 1.00 90.12 115 VAL A C 1
ATOM 953 O O . VAL A 1 115 ? 1.444 12.125 -4.931 1.00 90.12 115 VAL A O 1
ATOM 956 N N . PRO A 1 116 ? 0.194 13.429 -3.596 1.00 87.56 116 PRO A N 1
ATOM 957 C CA . PRO A 1 116 ? -0.806 12.389 -3.323 1.00 87.56 116 PRO A CA 1
ATOM 958 C C . PRO A 1 116 ? -1.369 11.723 -4.585 1.00 87.56 116 PRO A C 1
ATOM 960 O O . PRO A 1 116 ? -1.577 10.510 -4.615 1.00 87.56 116 PRO A O 1
ATOM 963 N N . ARG A 1 117 ? -1.537 12.504 -5.663 1.00 88.75 117 ARG A N 1
ATOM 964 C CA . ARG A 1 117 ? -1.976 12.016 -6.981 1.00 88.75 117 ARG A CA 1
ATOM 965 C C . ARG A 1 117 ? -1.055 10.928 -7.543 1.00 88.75 117 ARG A C 1
ATOM 967 O O . ARG A 1 117 ? -1.539 10.000 -8.185 1.00 88.75 117 ARG A O 1
ATOM 974 N N . TYR A 1 118 ? 0.248 11.031 -7.296 1.00 91.56 118 TYR A N 1
ATOM 975 C CA . TYR A 1 118 ? 1.255 10.103 -7.807 1.00 91.56 118 TYR A CA 1
ATOM 976 C C . TYR A 1 118 ? 1.519 8.930 -6.861 1.00 91.56 118 TYR A C 1
ATOM 978 O O . TYR A 1 118 ? 2.236 8.022 -7.246 1.00 91.56 118 TYR A O 1
ATOM 986 N N . GLY A 1 119 ? 0.922 8.890 -5.663 1.00 91.00 119 GLY A N 1
ATOM 987 C CA . GLY A 1 119 ? 1.092 7.773 -4.724 1.00 91.00 119 GLY A CA 1
ATOM 988 C C . GLY A 1 119 ? 0.178 6.573 -5.004 1.00 91.00 119 GLY A C 1
ATOM 989 O O . GLY A 1 119 ? 0.556 5.425 -4.770 1.00 91.00 119 GLY A O 1
ATOM 990 N N . PHE A 1 120 ? -1.022 6.803 -5.549 1.00 91.81 120 PHE A N 1
ATOM 991 C CA . PHE A 1 120 ? -2.029 5.743 -5.697 1.00 91.81 120 PHE A CA 1
ATOM 992 C C . PHE A 1 120 ? -1.655 4.669 -6.732 1.00 91.81 120 PHE A C 1
ATOM 994 O O . PHE A 1 120 ? -1.827 3.477 -6.476 1.00 91.81 120 PHE A O 1
ATOM 1001 N N . ILE A 1 121 ? -1.115 5.067 -7.888 1.00 92.81 121 ILE A N 1
ATOM 1002 C CA . ILE A 1 121 ? -0.721 4.119 -8.943 1.00 92.81 121 ILE A CA 1
ATOM 1003 C C . ILE A 1 121 ? 0.481 3.259 -8.513 1.00 92.81 121 ILE A C 1
ATOM 1005 O O . ILE A 1 121 ? 0.365 2.035 -8.584 1.00 92.81 121 ILE A O 1
ATOM 1009 N N . PRO A 1 122 ? 1.585 3.815 -7.973 1.00 92.31 122 PRO A N 1
ATOM 1010 C CA . PRO A 1 122 ? 2.678 3.010 -7.429 1.00 92.31 122 PRO A CA 1
ATOM 1011 C C . PRO A 1 122 ? 2.253 2.080 -6.291 1.00 92.31 122 PRO A C 1
ATOM 1013 O O . PRO A 1 122 ? 2.743 0.956 -6.205 1.00 92.31 122 PRO A O 1
ATOM 1016 N N . TRP A 1 123 ? 1.301 2.490 -5.445 1.00 93.62 123 TRP A N 1
ATOM 1017 C CA . TRP A 1 123 ? 0.717 1.599 -4.439 1.00 93.62 123 TRP A CA 1
ATOM 1018 C C . TRP A 1 123 ? 0.056 0.367 -5.067 1.00 93.62 123 TRP A C 1
ATOM 1020 O O . TRP A 1 123 ? 0.284 -0.761 -4.620 1.00 93.62 123 TRP A O 1
ATOM 1030 N N . LEU A 1 124 ? -0.746 0.561 -6.118 1.00 92.88 124 LEU A N 1
ATOM 1031 C CA . LEU A 1 124 ? -1.334 -0.550 -6.864 1.00 92.88 124 LEU A CA 1
ATOM 1032 C C . LEU A 1 124 ? -0.260 -1.385 -7.570 1.00 92.88 124 LEU A C 1
ATOM 1034 O O . LEU A 1 124 ? -0.368 -2.613 -7.555 1.00 92.88 124 LEU A O 1
ATOM 1038 N N . ALA A 1 125 ? 0.778 -0.751 -8.121 1.00 92.12 125 ALA A N 1
ATOM 1039 C CA . ALA A 1 125 ? 1.902 -1.423 -8.771 1.00 92.12 125 ALA A CA 1
ATOM 1040 C C . ALA A 1 125 ? 2.646 -2.352 -7.799 1.00 92.12 125 ALA A C 1
ATOM 1042 O O . ALA A 1 125 ? 2.785 -3.544 -8.074 1.00 92.12 125 ALA A O 1
ATOM 1043 N N . ILE A 1 126 ? 3.026 -1.870 -6.609 1.00 91.81 126 ILE A N 1
ATOM 1044 C CA . ILE A 1 126 ? 3.684 -2.696 -5.580 1.00 91.81 126 ILE A CA 1
ATOM 1045 C C . ILE A 1 126 ? 2.814 -3.902 -5.214 1.00 91.81 126 ILE A C 1
ATOM 1047 O O . ILE A 1 126 ? 3.309 -5.020 -5.096 1.00 91.81 126 ILE A O 1
ATOM 1051 N N . ARG A 1 127 ? 1.496 -3.708 -5.092 1.00 90.19 127 ARG A N 1
ATOM 1052 C CA . ARG A 1 127 ? 0.555 -4.801 -4.793 1.00 90.19 127 ARG A CA 1
ATOM 1053 C C . ARG A 1 127 ? 0.280 -5.723 -5.984 1.00 90.19 127 ARG A C 1
ATOM 1055 O O . ARG A 1 127 ? -0.521 -6.647 -5.842 1.00 90.19 127 ARG A O 1
ATOM 1062 N N . GLY A 1 128 ? 0.866 -5.440 -7.147 1.00 88.69 128 GLY A N 1
ATOM 1063 C CA . GLY A 1 128 ? 0.622 -6.147 -8.397 1.00 88.69 128 GLY A CA 1
ATOM 1064 C C . GLY A 1 128 ? -0.837 -6.066 -8.828 1.00 88.69 128 GLY A C 1
ATOM 1065 O O . GLY A 1 128 ? -1.328 -7.020 -9.412 1.00 88.69 128 GLY A O 1
ATOM 1066 N N . ARG A 1 129 ? -1.554 -4.989 -8.470 1.00 89.06 129 ARG A N 1
ATOM 1067 C CA . ARG A 1 129 ? -3.010 -4.829 -8.634 1.00 89.06 129 ARG A CA 1
ATOM 1068 C C . ARG A 1 129 ? -3.445 -4.007 -9.850 1.00 89.06 129 ARG A C 1
ATOM 1070 O O . ARG A 1 129 ? -4.639 -3.774 -10.005 1.00 89.06 129 ARG A O 1
ATOM 1077 N N . LEU A 1 130 ? -2.508 -3.601 -10.699 1.00 89.31 130 LEU A N 1
ATOM 1078 C CA . LEU A 1 130 ? -2.790 -2.888 -11.945 1.00 89.31 130 LEU A CA 1
ATOM 1079 C C . LEU A 1 130 ? -3.437 -3.810 -12.987 1.00 89.31 130 LEU A C 1
ATOM 1081 O O . LEU A 1 130 ? -3.260 -5.025 -12.930 1.00 89.31 130 LEU A O 1
ATOM 1085 N N . ALA A 1 131 ? -4.206 -3.247 -13.915 1.00 84.69 131 ALA A N 1
ATOM 1086 C CA . ALA A 1 131 ? -4.870 -3.987 -14.989 1.00 84.69 131 ALA A CA 1
ATOM 1087 C C . ALA A 1 131 ? -3.937 -4.161 -16.203 1.00 84.69 131 ALA A C 1
ATOM 1089 O O . ALA A 1 131 ? -4.247 -3.690 -17.288 1.00 84.69 131 ALA A O 1
ATOM 1090 N N . THR A 1 132 ? -2.771 -4.780 -16.000 1.00 85.56 132 THR A N 1
ATOM 1091 C CA . THR A 1 132 ? -1.789 -5.019 -17.075 1.00 85.56 132 THR A CA 1
ATOM 1092 C C . THR A 1 132 ? -2.276 -6.090 -18.053 1.00 85.56 132 THR A C 1
ATOM 1094 O O . THR A 1 132 ? -3.157 -6.888 -17.698 1.00 85.56 132 THR A O 1
ATOM 1097 N N . GLY A 1 133 ? -1.657 -6.175 -19.234 1.00 81.44 133 GLY A N 1
ATOM 1098 C CA . GLY A 1 133 ? -1.971 -7.192 -20.251 1.00 81.44 133 GLY A CA 1
ATOM 1099 C C . GLY A 1 133 ? -2.039 -8.628 -19.721 1.00 81.44 133 GLY A C 1
ATOM 1100 O O . GLY A 1 133 ? -2.985 -9.364 -20.005 1.00 81.44 133 GLY A O 1
ATOM 1101 N N . HIS A 1 134 ? -1.121 -9.004 -18.828 1.00 84.44 134 HIS A N 1
ATOM 1102 C CA . HIS A 1 134 ? -1.142 -10.311 -18.160 1.00 84.44 134 HIS A CA 1
ATOM 1103 C C . HIS A 1 134 ? -2.455 -10.600 -17.394 1.00 84.44 134 HIS A C 1
ATOM 1105 O O . HIS A 1 134 ? -2.914 -11.742 -17.334 1.00 84.44 134 HIS A O 1
ATOM 1111 N N . ARG A 1 135 ? -3.082 -9.585 -16.786 1.00 85.12 135 ARG A N 1
ATOM 1112 C CA . ARG A 1 135 ? -4.333 -9.734 -16.020 1.00 85.12 135 ARG A CA 1
ATOM 1113 C C . ARG A 1 135 ? -5.569 -9.633 -16.895 1.00 85.12 135 ARG A C 1
ATOM 1115 O O . ARG A 1 135 ? -6.490 -10.424 -16.718 1.00 85.12 135 ARG A O 1
ATOM 1122 N N . THR A 1 136 ? -5.593 -8.695 -17.835 1.00 86.19 136 THR A N 1
ATOM 1123 C CA . THR A 1 136 ? -6.716 -8.547 -18.771 1.00 86.19 136 THR A CA 1
ATOM 1124 C C . THR A 1 136 ? -6.850 -9.770 -19.680 1.00 86.19 136 THR A C 1
ATOM 1126 O O . THR A 1 136 ? -7.973 -10.172 -19.996 1.00 86.19 136 THR A O 1
ATOM 1129 N N . ARG A 1 137 ? -5.741 -10.467 -19.972 1.00 85.69 137 ARG A N 1
ATOM 1130 C CA . ARG A 1 137 ? -5.741 -11.760 -20.674 1.00 85.69 137 ARG A CA 1
ATOM 1131 C C . ARG A 1 137 ? -6.555 -12.834 -19.952 1.00 85.69 137 ARG A C 1
ATOM 1133 O O . ARG A 1 137 ? -7.218 -13.630 -20.612 1.00 85.69 137 ARG A O 1
ATOM 1140 N N . GLN A 1 138 ? -6.575 -12.834 -18.617 1.00 85.00 138 GLN A N 1
ATOM 1141 C CA . GLN A 1 138 ? -7.409 -13.762 -17.835 1.00 85.00 138 GLN A CA 1
ATOM 1142 C C . GLN A 1 138 ? -8.910 -13.507 -18.032 1.00 85.00 138 GLN A C 1
ATOM 1144 O O . GLN A 1 138 ? -9.724 -14.388 -17.773 1.00 85.00 138 GLN A O 1
ATOM 1149 N N . TRP A 1 139 ? -9.278 -12.318 -18.511 1.00 86.19 139 TRP A N 1
ATOM 1150 C CA . TRP A 1 139 ? -10.647 -11.936 -18.854 1.00 86.19 139 TRP A CA 1
ATOM 1151 C C . TRP A 1 139 ? -10.926 -12.007 -20.362 1.00 86.19 139 TRP A C 1
ATOM 1153 O O . TRP A 1 139 ? -11.960 -11.526 -20.814 1.00 86.19 139 TRP A O 1
ATOM 1163 N N . GLY A 1 140 ? -10.022 -12.602 -21.147 1.00 84.69 140 GLY A N 1
ATOM 1164 C CA . GLY A 1 140 ? -10.176 -12.763 -22.595 1.00 84.69 140 GLY A CA 1
ATOM 1165 C C . GLY A 1 140 ? -9.743 -11.555 -23.429 1.00 84.69 140 GLY A C 1
ATOM 1166 O O . GLY A 1 140 ? -9.876 -11.597 -24.649 1.00 84.69 140 GLY A O 1
ATOM 1167 N N . GLN A 1 141 ? -9.189 -10.508 -22.810 1.00 83.62 141 GLN A N 1
ATOM 1168 C CA . GLN A 1 141 ? -8.674 -9.337 -23.516 1.00 83.62 141 GLN A CA 1
ATOM 1169 C C . GLN A 1 141 ? -7.151 -9.424 -23.631 1.00 83.62 141 GLN A C 1
ATOM 1171 O O . GLN A 1 141 ? -6.434 -9.200 -22.660 1.00 83.62 141 GLN A O 1
ATOM 1176 N N . MET A 1 142 ? -6.638 -9.733 -24.822 1.00 80.12 142 MET A N 1
ATOM 1177 C CA . MET A 1 142 ? -5.195 -9.675 -25.073 1.00 80.12 142 MET A CA 1
ATOM 1178 C C . MET A 1 142 ? -4.756 -8.215 -25.213 1.00 80.12 142 MET A C 1
ATOM 1180 O O . MET A 1 142 ? -5.368 -7.449 -25.960 1.00 80.12 142 MET A O 1
ATOM 1184 N N . GLN A 1 143 ? -3.717 -7.825 -24.481 1.00 82.75 143 GLN A N 1
ATOM 1185 C CA . GLN A 1 143 ? -3.057 -6.527 -24.604 1.00 82.75 143 GLN A CA 1
ATOM 1186 C C . GLN A 1 143 ? -1.550 -6.770 -24.596 1.00 82.75 143 GLN A C 1
ATOM 1188 O O . GLN A 1 143 ? -1.037 -7.397 -23.670 1.00 82.75 143 GLN A O 1
ATOM 1193 N N . CYS A 1 144 ? -0.875 -6.289 -25.634 1.00 87.38 144 CYS A N 1
ATOM 1194 C CA . CYS A 1 144 ? 0.580 -6.251 -25.705 1.00 87.38 144 CYS A CA 1
ATOM 1195 C C . CYS A 1 144 ? 1.081 -4.941 -25.087 1.00 87.38 144 CYS A C 1
ATOM 1197 O O . CYS A 1 144 ? 0.325 -3.973 -24.989 1.00 87.38 144 CYS A O 1
ATOM 1199 N N . CYS A 1 145 ? 2.365 -4.881 -24.742 1.00 89.25 145 CYS A N 1
ATOM 1200 C CA . CYS A 1 145 ? 2.997 -3.648 -24.299 1.00 89.25 145 CYS A CA 1
ATOM 1201 C C . CYS A 1 145 ? 2.890 -2.572 -25.388 1.00 89.25 145 CYS A C 1
ATOM 1203 O O . CYS A 1 145 ? 3.420 -2.747 -26.488 1.00 89.25 145 CYS A O 1
ATOM 1205 N N . VAL A 1 146 ? 2.267 -1.436 -25.068 1.00 88.88 146 VAL A N 1
ATOM 1206 C CA . VAL A 1 146 ? 2.050 -0.323 -26.016 1.00 88.88 146 VAL A CA 1
ATOM 1207 C C . VAL A 1 146 ? 3.370 0.262 -26.540 1.00 88.88 146 VAL A C 1
ATOM 1209 O O . VAL A 1 146 ? 3.428 0.763 -27.660 1.00 88.88 146 VAL A O 1
ATOM 1212 N N . TYR A 1 147 ? 4.450 0.165 -25.761 1.00 89.25 147 TYR A N 1
ATOM 1213 C CA . TYR A 1 147 ? 5.726 0.800 -26.091 1.00 89.25 147 TYR A CA 1
ATOM 1214 C C . TYR A 1 147 ? 6.670 -0.051 -26.942 1.00 89.25 147 TYR A C 1
ATOM 1216 O O . TYR A 1 147 ? 7.404 0.494 -27.762 1.00 89.25 147 TYR A O 1
ATOM 1224 N N . CYS A 1 148 ? 6.703 -1.369 -26.730 1.00 90.06 148 CYS A N 1
ATOM 1225 C CA . CYS A 1 148 ? 7.643 -2.255 -27.432 1.00 90.06 148 CYS A CA 1
ATOM 1226 C C . CYS A 1 148 ? 6.980 -3.420 -28.175 1.00 90.06 148 CYS A C 1
ATOM 1228 O O . CYS A 1 148 ? 7.665 -4.140 -28.895 1.00 90.06 148 CYS A O 1
ATOM 1230 N N . GLY A 1 149 ? 5.666 -3.604 -28.026 1.00 87.00 149 GLY A N 1
ATOM 1231 C CA . 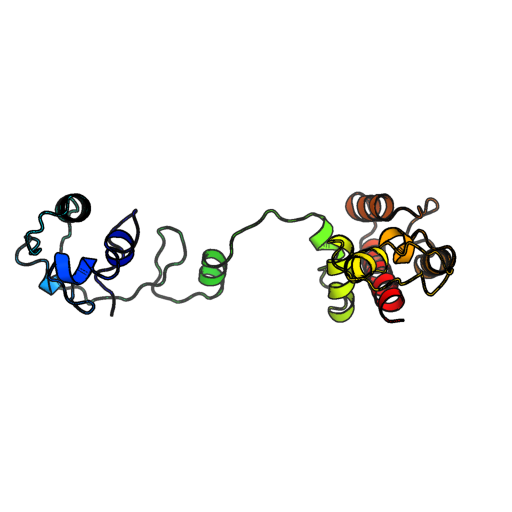GLY A 1 149 ? 4.914 -4.661 -28.697 1.00 87.00 149 GLY A CA 1
ATOM 1232 C C . GLY A 1 149 ? 5.030 -6.051 -28.066 1.00 87.00 149 GLY A C 1
ATOM 1233 O O . GLY A 1 149 ? 4.455 -6.988 -28.613 1.00 87.00 149 GLY A O 1
ATOM 1234 N N . GLU A 1 150 ? 5.724 -6.203 -26.931 1.00 88.19 150 GLU A N 1
ATOM 1235 C CA . GLU A 1 150 ? 5.834 -7.486 -26.222 1.00 88.19 150 GLU A CA 1
ATOM 1236 C C . GLU A 1 150 ? 4.436 -8.032 -25.860 1.00 88.19 150 GLU A C 1
ATOM 1238 O O . GLU A 1 150 ? 3.653 -7.312 -25.233 1.00 88.19 150 GLU A O 1
ATOM 1243 N N . PRO A 1 151 ? 4.088 -9.277 -26.236 1.00 83.19 151 PRO A N 1
ATOM 1244 C CA . PRO A 1 151 ? 2.754 -9.833 -26.013 1.00 83.19 151 PRO A CA 1
ATOM 1245 C C . PRO A 1 151 ? 2.379 -9.996 -24.538 1.00 83.19 151 PRO A C 1
ATOM 1247 O O . PRO A 1 151 ? 1.208 -9.838 -24.191 1.00 83.19 151 PRO A O 1
ATOM 1250 N N . ASP A 1 152 ? 3.345 -10.293 -23.667 1.00 84.31 152 ASP A N 1
ATOM 1251 C CA . ASP A 1 152 ? 3.099 -10.489 -22.239 1.00 84.31 152 ASP A CA 1
ATOM 1252 C C . ASP A 1 152 ? 3.490 -9.240 -21.433 1.00 84.31 152 ASP A C 1
ATOM 1254 O O . ASP A 1 152 ? 4.537 -9.156 -20.786 1.00 84.31 152 ASP A O 1
ATOM 1258 N N . GLU A 1 153 ? 2.591 -8.253 -21.427 1.00 87.06 153 GLU A N 1
ATOM 1259 C CA . GLU A 1 153 ? 2.741 -7.061 -20.594 1.00 87.06 153 GLU A CA 1
ATOM 1260 C C . GLU A 1 153 ? 2.486 -7.385 -19.109 1.00 87.06 153 GLU A C 1
ATOM 1262 O O . GLU A 1 153 ? 1.354 -7.432 -18.602 1.00 87.06 153 GLU A O 1
ATOM 1267 N N . THR A 1 154 ? 3.575 -7.604 -18.379 1.00 89.62 154 THR A N 1
ATOM 1268 C CA . THR A 1 154 ? 3.584 -7.681 -16.915 1.00 89.62 154 THR A CA 1
ATOM 1269 C C . THR A 1 154 ? 3.877 -6.312 -16.301 1.00 89.62 154 THR A C 1
ATOM 1271 O O . THR A 1 154 ? 4.350 -5.402 -16.975 1.00 89.62 154 THR A O 1
ATOM 1274 N N . ARG A 1 155 ? 3.632 -6.153 -14.992 1.00 89.69 155 ARG A N 1
ATOM 1275 C CA . ARG A 1 155 ? 4.041 -4.946 -14.247 1.00 89.69 155 ARG A CA 1
ATOM 1276 C C . ARG A 1 155 ? 5.535 -4.669 -14.422 1.00 89.69 155 ARG A C 1
ATOM 1278 O O . ARG A 1 155 ? 5.923 -3.529 -14.657 1.00 89.69 155 ARG A O 1
ATOM 1285 N N . ASP A 1 156 ? 6.347 -5.707 -14.260 1.00 90.06 156 ASP A N 1
ATOM 1286 C CA . ASP A 1 156 ? 7.803 -5.586 -14.262 1.00 90.06 156 ASP A CA 1
ATOM 1287 C C . ASP A 1 156 ? 8.276 -5.173 -15.653 1.00 90.06 156 ASP A C 1
ATOM 1289 O O . ASP A 1 156 ? 9.051 -4.227 -15.785 1.00 90.06 156 ASP A O 1
ATOM 1293 N N . HIS A 1 157 ? 7.693 -5.783 -16.691 1.00 90.06 157 HIS A N 1
ATOM 1294 C CA . HIS A 1 157 ? 7.903 -5.367 -18.068 1.00 90.06 157 HIS A CA 1
ATOM 1295 C C . HIS A 1 157 ? 7.482 -3.915 -18.306 1.00 90.06 157 HIS A C 1
ATOM 1297 O O . HIS A 1 157 ? 8.292 -3.123 -18.770 1.00 90.06 157 HIS A O 1
ATOM 1303 N N . LEU A 1 158 ? 6.261 -3.528 -17.940 1.00 90.38 158 LEU A N 1
ATOM 1304 C CA . LEU A 1 158 ? 5.750 -2.185 -18.207 1.00 90.38 158 LEU A CA 1
ATOM 1305 C C . LEU A 1 158 ? 6.637 -1.082 -17.606 1.00 90.38 158 LEU A C 1
ATOM 1307 O O . LEU A 1 158 ? 6.904 -0.090 -18.280 1.00 90.38 158 LEU A O 1
ATOM 1311 N N . PHE A 1 159 ? 7.119 -1.238 -16.370 1.00 88.56 159 PHE A N 1
ATOM 1312 C CA . PHE A 1 159 ? 7.859 -0.166 -15.693 1.00 88.56 159 PHE A CA 1
ATOM 1313 C C . PHE A 1 159 ? 9.378 -0.217 -15.867 1.00 88.56 159 PHE A C 1
ATOM 1315 O O . PHE A 1 159 ? 9.978 0.849 -15.998 1.00 88.56 159 PHE A O 1
ATOM 1322 N N . PHE A 1 160 ? 10.003 -1.400 -15.851 1.00 86.94 160 PHE A N 1
ATOM 1323 C CA . PHE A 1 160 ? 11.470 -1.501 -15.804 1.00 86.94 160 PHE A CA 1
ATOM 1324 C C . PHE A 1 160 ? 12.091 -2.493 -16.796 1.00 86.94 160 PHE A C 1
ATOM 1326 O O . PHE A 1 160 ? 13.251 -2.305 -17.147 1.00 86.94 160 PHE A O 1
ATOM 1333 N N . ALA A 1 161 ? 11.363 -3.492 -17.305 1.00 89.56 161 ALA A N 1
ATOM 1334 C CA . ALA A 1 161 ? 11.933 -4.458 -18.256 1.00 89.56 161 ALA A CA 1
ATOM 1335 C C . ALA A 1 161 ? 11.690 -4.101 -19.737 1.00 89.56 161 ALA A C 1
ATOM 1337 O O . ALA A 1 161 ? 12.395 -4.599 -20.614 1.00 89.56 161 ALA A O 1
ATOM 1338 N N . CYS A 1 162 ? 10.720 -3.239 -20.047 1.00 92.38 162 CYS A N 1
ATOM 1339 C CA . CYS A 1 162 ? 10.489 -2.754 -21.404 1.00 92.38 162 CYS A CA 1
ATOM 1340 C C . CYS A 1 162 ? 11.624 -1.796 -21.816 1.00 92.38 162 CYS A C 1
ATOM 1342 O O . CYS A 1 162 ? 11.874 -0.817 -21.112 1.00 92.38 162 CYS A O 1
ATOM 1344 N N . PRO A 1 163 ? 12.287 -2.000 -22.973 1.00 91.44 163 PRO A N 1
ATOM 1345 C CA . PRO A 1 163 ? 13.427 -1.175 -23.389 1.00 91.44 163 PRO A CA 1
ATOM 1346 C C . PRO A 1 163 ? 13.119 0.326 -23.456 1.00 91.44 163 PRO A C 1
ATOM 1348 O O . PRO A 1 163 ? 13.957 1.159 -23.103 1.00 91.44 163 PRO A O 1
ATOM 1351 N N . TYR A 1 164 ? 11.902 0.675 -23.880 1.00 91.88 164 TYR A N 1
ATOM 1352 C CA . TYR A 1 164 ? 11.459 2.062 -23.981 1.00 91.88 164 TYR A CA 1
ATOM 1353 C C . TYR A 1 164 ? 11.291 2.701 -22.599 1.00 91.88 164 TYR A C 1
ATOM 1355 O O . TYR A 1 164 ? 11.913 3.725 -22.305 1.00 91.88 164 TYR A O 1
ATOM 1363 N N . THR A 1 165 ? 10.493 2.084 -21.723 1.00 91.88 165 THR A N 1
ATOM 1364 C CA . THR A 1 165 ? 10.227 2.638 -20.389 1.00 91.88 165 THR A CA 1
ATOM 1365 C C . THR A 1 165 ? 11.450 2.568 -19.486 1.00 91.88 165 THR A C 1
ATOM 1367 O O . THR A 1 165 ? 11.674 3.493 -18.707 1.00 91.88 165 THR A O 1
ATOM 1370 N N . PHE A 1 166 ? 12.312 1.565 -19.662 1.00 91.12 166 PHE A N 1
ATOM 1371 C CA . PHE A 1 166 ? 13.601 1.506 -18.986 1.00 91.12 166 PHE A CA 1
ATOM 1372 C C . PHE A 1 166 ? 14.505 2.663 -19.410 1.00 91.12 166 PHE A C 1
ATOM 1374 O O . PHE A 1 166 ? 15.070 3.337 -18.556 1.00 91.12 166 PHE A O 1
ATOM 1381 N N . THR A 1 167 ? 14.586 2.981 -20.705 1.00 91.12 167 THR A N 1
ATOM 1382 C CA . THR A 1 167 ? 15.359 4.145 -21.174 1.00 91.12 167 THR A CA 1
ATOM 1383 C C . THR A 1 167 ? 14.819 5.452 -20.586 1.00 91.12 167 THR A C 1
ATOM 1385 O O . THR A 1 167 ? 15.597 6.306 -20.154 1.00 91.12 167 THR A O 1
ATOM 1388 N N . LEU A 1 168 ? 13.491 5.605 -20.498 1.00 91.62 168 LEU A N 1
ATOM 1389 C CA . LEU A 1 168 ? 12.876 6.739 -19.801 1.00 91.62 168 LEU A CA 1
ATOM 1390 C C . LEU A 1 168 ? 13.274 6.772 -18.322 1.00 91.62 168 LEU A C 1
ATOM 1392 O O . LEU A 1 168 ? 13.701 7.816 -17.833 1.00 91.62 168 LEU A O 1
ATOM 1396 N N . TRP A 1 169 ? 13.194 5.641 -17.625 1.00 91.31 169 TRP A N 1
ATOM 1397 C CA . TRP A 1 169 ? 13.614 5.530 -16.231 1.00 91.31 169 TRP A CA 1
ATOM 1398 C C . TRP A 1 169 ? 15.076 5.946 -16.034 1.00 91.31 169 TRP A C 1
ATOM 1400 O O . TRP A 1 169 ? 15.351 6.771 -15.163 1.00 91.31 169 TRP A O 1
ATOM 1410 N N . LEU A 1 170 ? 15.997 5.457 -16.873 1.00 89.94 170 LEU A N 1
ATOM 1411 C CA . LEU A 1 170 ? 17.419 5.817 -16.835 1.00 89.94 170 LEU A CA 1
ATOM 1412 C C . LEU A 1 170 ? 17.631 7.334 -16.964 1.00 89.94 170 LEU A C 1
ATOM 1414 O O . LEU A 1 170 ? 18.418 7.915 -16.214 1.00 89.94 170 LEU A O 1
ATOM 1418 N N . ASN A 1 171 ? 16.900 7.976 -17.875 1.00 89.88 171 ASN A N 1
ATOM 1419 C CA . ASN A 1 171 ? 16.998 9.415 -18.112 1.00 89.88 171 ASN A CA 1
ATOM 1420 C C . ASN A 1 171 ? 16.431 10.241 -16.950 1.00 89.88 171 ASN A C 1
ATOM 1422 O O . ASN A 1 171 ? 17.046 11.225 -16.542 1.00 89.88 171 ASN A O 1
ATOM 1426 N N . VAL A 1 172 ? 15.273 9.852 -16.407 1.00 90.50 172 VAL A N 1
ATOM 1427 C CA . VAL A 1 172 ? 14.602 10.613 -15.339 1.00 90.50 172 VAL A CA 1
ATOM 1428 C C . VAL A 1 172 ? 15.312 10.421 -13.998 1.00 90.50 172 VAL A C 1
ATOM 1430 O O . VAL A 1 172 ? 15.472 11.381 -13.244 1.00 90.50 172 VAL A O 1
ATOM 1433 N N . VAL A 1 173 ? 15.763 9.202 -13.690 1.00 88.75 173 VAL A N 1
ATOM 1434 C CA . VAL A 1 173 ? 16.473 8.923 -12.435 1.00 88.75 173 VAL A CA 1
ATOM 1435 C C . VAL A 1 173 ? 17.864 9.551 -12.415 1.00 88.75 173 VAL A C 1
ATOM 1437 O O . VAL A 1 173 ? 18.370 9.894 -11.342 1.00 88.75 173 VAL A O 1
ATOM 1440 N N . GLY A 1 174 ? 18.482 9.731 -13.588 1.00 87.00 174 GLY A N 1
ATOM 1441 C CA . GLY A 1 174 ? 19.816 10.303 -13.718 1.00 87.00 174 GLY A CA 1
ATOM 1442 C C . GLY A 1 174 ? 20.789 9.622 -12.757 1.00 87.00 174 GLY A C 1
ATOM 1443 O O . GLY A 1 174 ? 20.769 8.403 -12.593 1.00 87.00 174 GLY A O 1
ATOM 1444 N N . ASN A 1 175 ? 21.606 10.401 -12.051 1.00 84.81 175 ASN A N 1
ATOM 1445 C CA . ASN A 1 175 ? 22.611 9.875 -11.120 1.00 84.81 175 ASN A CA 1
ATOM 1446 C C . ASN A 1 175 ? 22.073 9.549 -9.713 1.00 84.81 175 ASN A C 1
ATOM 1448 O O . ASN A 1 175 ? 22.848 9.114 -8.865 1.00 84.81 175 ASN A O 1
ATOM 1452 N N . LEU A 1 176 ? 20.767 9.710 -9.453 1.00 83.12 176 LEU A N 1
ATOM 1453 C CA . LEU A 1 176 ? 20.183 9.493 -8.118 1.00 83.12 176 LEU A CA 1
ATOM 1454 C C . LEU A 1 176 ? 20.231 8.024 -7.670 1.00 83.12 176 LEU A C 1
ATOM 1456 O O . LEU A 1 176 ? 20.246 7.752 -6.472 1.00 83.12 176 LEU A O 1
ATOM 1460 N N . PHE A 1 177 ? 20.248 7.083 -8.621 1.00 75.62 177 PHE A N 1
ATOM 1461 C CA . PHE A 1 177 ? 20.257 5.638 -8.353 1.00 75.62 177 PHE A CA 1
ATOM 1462 C C . PHE A 1 177 ? 21.660 5.008 -8.340 1.00 75.62 177 PHE A C 1
ATOM 1464 O O . PHE A 1 177 ? 21.784 3.813 -8.084 1.00 75.62 177 PHE A O 1
ATOM 1471 N N . GLY A 1 178 ? 22.711 5.787 -8.622 1.00 74.81 178 GLY A N 1
ATOM 1472 C CA . GLY A 1 178 ? 24.065 5.260 -8.813 1.00 74.81 178 GLY A CA 1
ATOM 1473 C C . GLY A 1 178 ? 24.259 4.513 -10.148 1.00 74.81 178 GLY A C 1
ATOM 1474 O O . GLY A 1 178 ? 23.386 4.566 -11.017 1.00 74.81 178 GLY A O 1
ATOM 1475 N N . PRO A 1 179 ? 25.424 3.868 -10.354 1.00 67.00 179 PRO A N 1
ATOM 1476 C CA . PRO A 1 179 ? 25.791 3.242 -11.629 1.00 67.00 179 PRO A CA 1
ATOM 1477 C C . PRO A 1 179 ? 24.988 1.971 -11.936 1.00 67.00 179 PRO A C 1
ATOM 1479 O O . PRO A 1 179 ? 24.647 1.738 -13.095 1.00 67.00 179 PRO A O 1
ATOM 1482 N N . ASP A 1 180 ? 24.613 1.203 -10.913 1.00 66.81 180 ASP A N 1
ATOM 1483 C CA . ASP A 1 180 ? 23.961 -0.093 -11.078 1.00 66.81 180 ASP A CA 1
ATOM 1484 C C . ASP A 1 180 ? 22.440 0.080 -11.094 1.00 66.81 180 ASP A C 1
ATOM 1486 O O . ASP A 1 180 ? 21.777 0.081 -10.056 1.00 66.81 180 ASP A O 1
ATOM 1490 N N . ARG A 1 181 ? 21.864 0.247 -12.283 1.00 78.62 181 ARG A N 1
ATOM 1491 C CA . ARG A 1 181 ? 20.407 0.276 -12.481 1.00 78.62 181 ARG A CA 1
ATOM 1492 C C . ARG A 1 181 ? 19.982 -1.062 -13.061 1.00 78.62 181 ARG A C 1
ATOM 1494 O O . ARG A 1 181 ? 20.554 -1.503 -14.051 1.00 78.62 181 ARG A O 1
ATOM 1501 N N . ASP A 1 182 ? 19.008 -1.695 -12.423 1.00 83.75 182 ASP A N 1
ATOM 1502 C CA . ASP A 1 182 ? 18.552 -3.035 -12.777 1.00 83.75 182 ASP A CA 1
ATOM 1503 C C . ASP A 1 182 ? 17.149 -2.955 -13.402 1.00 83.75 182 ASP A C 1
ATOM 1505 O O . ASP A 1 182 ? 16.316 -2.202 -12.886 1.00 83.75 182 ASP A O 1
ATOM 1509 N N . PRO A 1 183 ? 16.874 -3.660 -14.515 1.00 85.19 183 PRO A N 1
ATOM 1510 C CA . PRO A 1 183 ? 15.534 -3.727 -15.097 1.00 85.19 183 PRO A CA 1
ATOM 1511 C C . PRO A 1 183 ? 14.539 -4.525 -14.237 1.00 85.19 183 PRO A C 1
ATOM 1513 O O . PRO A 1 183 ? 13.340 -4.521 -14.522 1.00 85.19 183 PRO A O 1
ATOM 1516 N N . ASP A 1 184 ? 14.994 -5.209 -13.187 1.00 89.12 184 ASP A N 1
ATOM 1517 C CA . ASP A 1 184 ? 14.126 -5.931 -12.269 1.00 89.1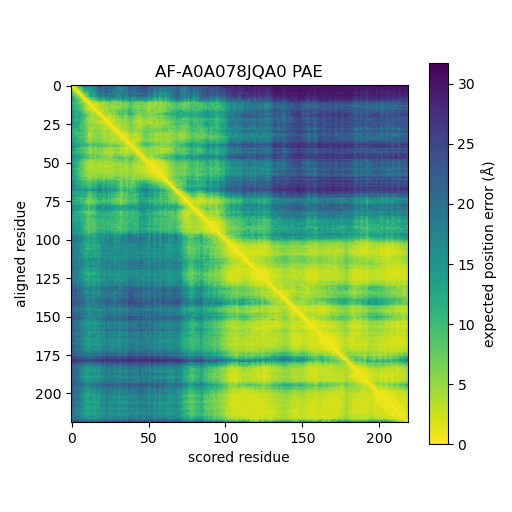2 184 ASP A CA 1
ATOM 1518 C C . ASP A 1 184 ? 13.450 -4.990 -11.254 1.00 89.12 184 ASP A C 1
ATOM 1520 O O . ASP A 1 184 ? 14.078 -4.196 -10.536 1.00 89.12 184 ASP A O 1
ATOM 1524 N N . TRP A 1 185 ? 12.123 -5.107 -11.182 1.00 89.38 185 TRP A N 1
ATOM 1525 C CA . TRP A 1 185 ? 11.284 -4.330 -10.275 1.00 89.38 185 TRP A CA 1
ATOM 1526 C C . TRP A 1 185 ? 11.622 -4.573 -8.804 1.00 89.38 185 TRP A C 1
ATOM 1528 O O . TRP A 1 185 ? 11.684 -3.622 -8.020 1.00 89.38 185 TRP A O 1
ATOM 1538 N N . GLU A 1 186 ? 11.813 -5.831 -8.412 1.00 90.50 186 GLU A N 1
ATOM 1539 C CA . GLU A 1 186 ? 12.020 -6.201 -7.017 1.00 90.50 186 GLU A CA 1
ATOM 1540 C C . GLU A 1 186 ? 13.416 -5.786 -6.558 1.00 90.50 186 GLU A C 1
ATOM 1542 O O . GLU A 1 186 ? 13.550 -5.202 -5.483 1.00 90.50 186 GLU A O 1
ATOM 1547 N N . ILE A 1 187 ? 14.443 -5.972 -7.393 1.00 88.94 187 ILE A N 1
ATOM 1548 C CA . ILE A 1 187 ? 15.803 -5.487 -7.110 1.00 88.94 187 ILE A CA 1
ATOM 1549 C C . ILE A 1 187 ? 15.792 -3.965 -6.923 1.00 88.94 187 ILE A C 1
ATOM 1551 O O . ILE A 1 187 ? 16.355 -3.453 -5.948 1.00 88.94 187 ILE A O 1
ATOM 1555 N N . THR A 1 188 ? 15.104 -3.238 -7.805 1.00 88.50 188 THR A N 1
ATOM 1556 C CA . THR A 1 188 ? 14.946 -1.779 -7.706 1.00 88.50 188 THR A CA 1
ATOM 1557 C C . THR A 1 188 ? 14.242 -1.382 -6.404 1.00 88.50 188 THR A C 1
ATOM 1559 O O . THR A 1 188 ? 14.721 -0.503 -5.680 1.00 88.50 188 THR A O 1
ATOM 1562 N N . LEU A 1 189 ? 13.145 -2.058 -6.053 1.00 90.62 189 LEU A N 1
ATOM 1563 C CA . LEU A 1 189 ? 12.379 -1.782 -4.838 1.00 90.62 189 LEU A CA 1
ATOM 1564 C C . LEU A 1 189 ? 13.193 -2.073 -3.567 1.00 90.62 189 LEU A C 1
ATOM 1566 O O . LEU A 1 189 ? 13.228 -1.246 -2.654 1.00 90.62 189 LEU A O 1
ATOM 1570 N N . GLN A 1 190 ? 13.883 -3.214 -3.512 1.00 90.38 190 GLN A N 1
ATOM 1571 C CA . GLN A 1 190 ? 14.727 -3.596 -2.378 1.00 90.38 190 GLN A CA 1
ATOM 1572 C C . GLN A 1 190 ? 15.887 -2.618 -2.185 1.00 90.38 190 GLN A C 1
ATOM 1574 O O . GLN A 1 190 ? 16.186 -2.247 -1.050 1.00 90.38 190 GLN A O 1
ATOM 1579 N N . ARG A 1 191 ? 16.490 -2.119 -3.270 1.00 88.69 191 ARG A N 1
ATOM 1580 C CA . ARG A 1 191 ? 17.527 -1.078 -3.192 1.00 88.69 191 ARG A CA 1
ATOM 1581 C C . ARG A 1 191 ? 16.986 0.228 -2.623 1.00 88.69 191 ARG A C 1
ATOM 1583 O O . ARG A 1 191 ? 17.590 0.775 -1.706 1.00 88.69 191 ARG A O 1
ATOM 1590 N N . MET A 1 192 ? 15.817 0.685 -3.069 1.00 89.06 192 MET A N 1
ATOM 1591 C CA . MET A 1 192 ? 15.195 1.894 -2.507 1.00 89.06 192 MET A CA 1
ATOM 1592 C C . MET A 1 192 ? 14.811 1.746 -1.027 1.00 89.06 192 MET A C 1
ATOM 1594 O O . MET A 1 192 ? 14.739 2.744 -0.308 1.00 89.06 192 MET A O 1
ATOM 1598 N N . LEU A 1 193 ? 14.533 0.523 -0.568 1.00 90.62 193 LEU A N 1
ATOM 1599 C CA . LEU A 1 193 ? 14.181 0.238 0.826 1.00 90.62 193 LEU A CA 1
ATOM 1600 C C . LEU A 1 193 ? 15.391 0.025 1.737 1.00 90.62 193 LEU A C 1
ATOM 1602 O O . LEU A 1 193 ? 15.325 0.391 2.910 1.00 90.62 193 LEU A O 1
ATOM 1606 N N . GLY A 1 194 ? 16.449 -0.603 1.227 1.00 86.12 194 GLY A N 1
ATOM 1607 C CA . GLY A 1 194 ? 17.643 -0.971 1.990 1.00 86.12 194 GLY A CA 1
ATOM 1608 C C . GLY A 1 194 ? 18.822 -0.013 1.829 1.00 86.12 194 GLY A C 1
ATOM 1609 O O . GLY A 1 194 ? 19.770 -0.089 2.607 1.00 86.12 194 GLY A O 1
ATOM 1610 N N . GLY A 1 195 ? 18.787 0.873 0.834 1.00 83.31 195 GLY A N 1
ATOM 1611 C CA . GLY A 1 195 ? 19.875 1.796 0.538 1.00 83.31 195 GLY A CA 1
ATOM 1612 C C . GLY A 1 195 ? 19.989 2.936 1.548 1.00 83.31 195 GLY A C 1
ATOM 1613 O O . GLY A 1 195 ? 18.996 3.479 2.037 1.00 83.31 195 GLY A O 1
ATOM 1614 N N . THR A 1 196 ? 21.228 3.331 1.832 1.00 83.69 196 THR A N 1
ATOM 1615 C CA . THR A 1 196 ? 21.541 4.542 2.591 1.00 83.69 196 THR A CA 1
ATOM 1616 C C . THR A 1 196 ? 21.675 5.710 1.626 1.00 83.69 196 THR A C 1
ATOM 1618 O O . THR A 1 196 ? 22.614 5.762 0.833 1.00 83.69 196 THR A O 1
ATOM 1621 N N . TYR A 1 197 ? 20.743 6.651 1.702 1.00 86.75 197 TYR A N 1
ATOM 1622 C CA . TYR A 1 197 ? 20.710 7.834 0.850 1.00 86.75 197 TYR A CA 1
ATOM 1623 C C . TYR A 1 197 ? 20.762 9.093 1.712 1.00 86.75 197 TYR A C 1
ATOM 1625 O O . TYR A 1 197 ? 20.196 9.129 2.807 1.00 86.75 197 TYR A O 1
ATOM 1633 N N . GLU A 1 198 ? 21.384 10.152 1.199 1.00 91.06 198 GLU A N 1
ATOM 1634 C CA . GLU A 1 198 ? 21.233 11.483 1.785 1.00 91.06 198 GLU A CA 1
ATOM 1635 C C . GLU A 1 198 ? 19.760 11.915 1.764 1.00 91.06 198 GLU A C 1
ATOM 1637 O O . GLU A 1 198 ? 18.997 11.533 0.874 1.00 91.06 198 GLU A O 1
ATOM 1642 N N . HIS A 1 199 ? 19.346 12.734 2.735 1.00 90.31 199 HIS A N 1
ATOM 1643 C CA . HIS A 1 199 ? 17.937 13.082 2.941 1.00 90.31 199 HIS A CA 1
ATOM 1644 C C . HIS A 1 199 ? 17.261 13.648 1.681 1.00 90.31 199 HIS A C 1
ATOM 1646 O O . HIS A 1 199 ? 16.180 13.195 1.296 1.00 90.31 199 HIS A O 1
ATOM 1652 N N . LEU A 1 200 ? 17.914 14.609 1.019 1.00 91.81 200 LEU A N 1
ATOM 1653 C CA . LEU A 1 200 ? 17.391 15.239 -0.192 1.00 91.81 200 LEU A CA 1
ATOM 1654 C C . LEU A 1 200 ? 17.344 14.245 -1.358 1.00 91.81 200 LEU A C 1
ATOM 1656 O O . LEU A 1 200 ? 16.313 14.122 -2.017 1.00 91.81 200 LEU A O 1
ATOM 1660 N N . THR A 1 201 ? 18.421 13.486 -1.557 1.00 91.19 201 THR A N 1
ATOM 1661 C CA . THR A 1 201 ? 18.515 12.438 -2.581 1.00 91.19 201 THR A CA 1
ATOM 1662 C C . THR A 1 201 ? 17.406 11.407 -2.414 1.00 91.19 201 THR A C 1
ATOM 1664 O O . THR A 1 201 ? 16.757 11.050 -3.390 1.00 91.19 201 THR A O 1
ATOM 1667 N N . TYR A 1 202 ? 17.100 10.993 -1.183 1.00 92.06 202 TYR A N 1
ATOM 1668 C CA . TYR A 1 202 ? 16.027 10.039 -0.910 1.00 92.06 202 TYR A CA 1
ATOM 1669 C C . TYR A 1 202 ? 14.626 10.594 -1.198 1.00 92.06 202 TYR A C 1
ATOM 1671 O O . TYR A 1 202 ? 13.730 9.866 -1.633 1.00 92.06 202 TYR A O 1
ATOM 1679 N N . ILE A 1 203 ? 14.400 11.884 -0.938 1.00 92.56 203 ILE A N 1
ATOM 1680 C CA . ILE A 1 203 ? 13.140 12.552 -1.294 1.00 92.56 203 ILE A CA 1
ATOM 1681 C C . ILE A 1 203 ? 12.991 12.613 -2.815 1.00 92.56 203 ILE A C 1
ATOM 1683 O O . ILE A 1 203 ? 11.970 12.165 -3.337 1.00 92.56 203 ILE A O 1
ATOM 1687 N N . LEU A 1 204 ? 14.009 13.119 -3.517 1.00 93.00 204 LEU A N 1
ATOM 1688 C CA . LEU A 1 204 ? 13.999 13.230 -4.977 1.00 93.00 204 LEU A CA 1
ATOM 1689 C C . LEU A 1 204 ? 13.839 11.865 -5.638 1.00 93.00 204 LEU A C 1
ATOM 1691 O O . LEU A 1 204 ? 13.038 11.716 -6.554 1.00 93.00 204 LEU A O 1
ATOM 1695 N N . LEU A 1 205 ? 14.535 10.855 -5.124 1.00 92.50 205 LEU A N 1
ATOM 1696 C CA . LEU A 1 205 ? 14.473 9.499 -5.638 1.00 92.50 205 LEU A CA 1
ATOM 1697 C C . LEU A 1 205 ? 13.054 8.917 -5.562 1.00 92.50 205 LEU A C 1
ATOM 1699 O O . LEU A 1 205 ? 12.547 8.377 -6.546 1.00 92.50 205 LEU A O 1
ATOM 1703 N N . ARG A 1 206 ? 12.384 9.054 -4.412 1.00 93.25 206 ARG A N 1
ATOM 1704 C CA . ARG A 1 206 ? 10.996 8.593 -4.256 1.00 93.25 206 ARG A CA 1
ATOM 1705 C C . ARG A 1 206 ? 10.034 9.372 -5.146 1.00 93.25 206 ARG A C 1
ATOM 1707 O O . ARG A 1 206 ? 9.138 8.766 -5.724 1.00 93.25 206 ARG A O 1
ATOM 1714 N N . LEU A 1 207 ? 10.229 10.684 -5.283 1.00 93.56 207 LEU A N 1
ATOM 1715 C CA . LEU A 1 207 ? 9.424 11.514 -6.181 1.00 93.56 207 LEU A CA 1
ATOM 1716 C C . LEU A 1 207 ? 9.563 11.061 -7.631 1.00 93.56 207 LEU A C 1
ATOM 1718 O O . LEU A 1 207 ? 8.552 10.774 -8.262 1.00 93.56 207 LEU A O 1
ATOM 1722 N N . VAL A 1 208 ? 10.796 10.933 -8.119 1.00 93.19 208 VAL A N 1
ATOM 1723 C CA . VAL A 1 208 ? 11.106 10.491 -9.483 1.00 93.19 208 VAL A CA 1
ATOM 1724 C C . VAL A 1 208 ? 10.517 9.111 -9.767 1.00 93.19 208 VAL A C 1
ATOM 1726 O O . VAL A 1 208 ? 9.898 8.898 -10.811 1.00 93.19 208 VAL A O 1
ATOM 1729 N N . TRP A 1 209 ? 10.653 8.179 -8.826 1.00 93.06 209 TRP A N 1
ATOM 1730 C CA . TRP A 1 209 ? 10.075 6.844 -8.945 1.00 93.06 209 TRP A CA 1
ATOM 1731 C C . TRP A 1 209 ? 8.544 6.883 -9.051 1.00 93.06 209 TRP A C 1
ATOM 1733 O O . TRP A 1 209 ? 7.973 6.314 -9.985 1.00 93.06 209 TRP A O 1
ATOM 1743 N N . GLN A 1 210 ? 7.872 7.626 -8.165 1.00 94.19 210 GLN A N 1
ATOM 1744 C CA . GLN A 1 210 ? 6.414 7.779 -8.211 1.00 94.19 210 GLN A CA 1
ATOM 1745 C C . GLN A 1 210 ? 5.935 8.460 -9.494 1.00 94.19 210 GLN A C 1
ATOM 1747 O O . GLN A 1 210 ? 4.963 8.007 -10.100 1.00 94.19 210 GLN A O 1
ATOM 1752 N N . THR A 1 211 ? 6.607 9.532 -9.925 1.00 93.44 211 THR A N 1
ATOM 1753 C CA . THR A 1 211 ? 6.242 10.252 -11.149 1.00 93.44 211 THR A CA 1
ATOM 1754 C C . THR A 1 211 ? 6.416 9.374 -12.375 1.00 93.44 211 THR A C 1
ATOM 1756 O O . THR A 1 211 ? 5.529 9.351 -13.222 1.00 93.44 211 THR A O 1
ATOM 1759 N N . THR A 1 212 ? 7.515 8.619 -12.455 1.00 92.75 212 THR A N 1
ATOM 1760 C CA . THR A 1 212 ? 7.802 7.753 -13.607 1.00 92.75 212 THR A CA 1
ATOM 1761 C C . THR A 1 212 ? 6.709 6.703 -13.768 1.00 92.75 212 THR A C 1
ATOM 1763 O O . THR A 1 212 ? 6.093 6.617 -14.826 1.00 92.75 212 THR A O 1
ATOM 1766 N N . ILE A 1 213 ? 6.370 5.994 -12.687 1.00 93.56 213 ILE A N 1
ATOM 1767 C CA . ILE A 1 213 ? 5.281 5.008 -12.687 1.00 93.56 213 ILE A CA 1
ATOM 1768 C C . ILE A 1 213 ? 3.940 5.650 -13.052 1.00 93.56 213 ILE A C 1
ATOM 1770 O O . ILE A 1 213 ? 3.179 5.097 -13.842 1.00 93.56 213 ILE A O 1
ATOM 1774 N N . TYR A 1 214 ? 3.636 6.815 -12.479 1.00 93.81 214 TYR A N 1
ATOM 1775 C CA . TYR A 1 214 ? 2.370 7.490 -12.736 1.00 93.81 214 TYR A CA 1
ATOM 1776 C C . TYR A 1 214 ? 2.216 7.906 -14.205 1.00 93.81 214 TYR A C 1
ATOM 1778 O O . TYR A 1 214 ? 1.144 7.713 -14.774 1.00 93.81 214 TYR A O 1
ATOM 1786 N N . PHE A 1 215 ? 3.256 8.482 -14.816 1.00 92.31 215 PHE A N 1
ATOM 1787 C CA . PHE A 1 215 ? 3.196 8.929 -16.209 1.00 92.31 215 PHE A CA 1
ATOM 1788 C C . PHE A 1 215 ? 3.220 7.765 -17.197 1.00 92.31 215 PHE A C 1
ATOM 1790 O O . PHE A 1 215 ? 2.455 7.817 -18.152 1.00 92.31 215 PHE A O 1
ATOM 1797 N N . ILE A 1 216 ? 4.008 6.714 -16.938 1.00 91.81 216 ILE A N 1
ATOM 1798 C CA . ILE A 1 216 ? 3.994 5.489 -17.757 1.00 91.81 216 ILE A CA 1
ATOM 1799 C C . ILE A 1 216 ? 2.603 4.847 -17.740 1.00 91.81 216 ILE A C 1
ATOM 1801 O O . ILE A 1 216 ? 2.110 4.431 -18.772 1.00 91.81 216 ILE A O 1
ATOM 1805 N N . TRP A 1 217 ? 1.940 4.786 -16.583 1.00 90.69 217 TRP A N 1
ATOM 1806 C CA . TRP A 1 217 ? 0.610 4.174 -16.486 1.00 90.69 217 TRP A CA 1
ATOM 1807 C C . TRP A 1 217 ? -0.523 5.025 -17.085 1.00 90.69 217 TRP A C 1
ATOM 1809 O O . TRP A 1 217 ? -1.625 4.528 -17.301 1.00 90.69 217 TRP A O 1
ATOM 1819 N N . ARG A 1 218 ? -0.314 6.336 -17.240 1.00 86.38 218 ARG A N 1
ATOM 1820 C CA . ARG A 1 218 ? -1.358 7.248 -17.729 1.00 86.38 218 ARG A CA 1
ATOM 1821 C C . ARG A 1 218 ? -1.537 7.169 -19.245 1.00 86.38 218 ARG A C 1
ATOM 1823 O O . ARG A 1 218 ? -2.619 7.513 -19.715 1.00 86.38 218 ARG A O 1
ATOM 1830 N N . GLU A 1 219 ? -0.470 6.836 -19.957 1.00 64.69 219 GLU A N 1
ATOM 1831 C CA . GLU A 1 219 ? -0.461 6.682 -21.413 1.00 64.69 219 GLU A CA 1
ATOM 1832 C C . GLU A 1 219 ? -1.092 5.346 -21.819 1.00 64.69 219 GLU A C 1
ATOM 1834 O O . GLU A 1 219 ? -1.878 5.353 -22.790 1.00 64.69 219 GLU A O 1
#

Foldseek 3Di:
DDQQWPPDPVGGQCVQQPPCNCVQQVHDPPHHPPVQQDPNDGNGRDHPDPSSVVVVVVVNPDDDDDDPPDDDADWDDQDSPDTHNDDDPVSVVVVVDDDDDDDLCCCLLDDDLADVLLSPQVVCLVVQNDCWQQNVVVVVDFDAQPPARHRRTGSLCLQQVPPVNVVVLCVLLPPLLDDDDDSGPVVSSVCLRVPDDDPVSNSSNSRSSSVSSSVSVVD

Mean predicted aligned error: 12.4 Å

pLDDT: mean 81.47, std 11.23, range [33.91, 94.19]

InterPro domains:
  IPR026960 Reverse transcriptase zinc-binding domain [PF13966] (87-169)

Solvent-accessible surface area (backbone atoms only — not comparable to full-atom values): 13364 Å² total; per-residue (Å²): 133,78,72,62,34,77,94,38,101,84,47,33,57,57,74,76,49,36,91,63,28,39,69,53,37,65,45,61,95,83,49,49,52,75,76,38,43,50,97,89,42,78,64,64,44,89,60,90,52,64,73,57,47,54,51,51,51,55,56,72,67,53,91,76,81,84,64,88,86,58,79,92,77,77,64,37,69,54,52,100,90,40,70,35,80,64,86,49,72,67,38,43,49,58,70,72,45,82,86,70,83,86,59,81,66,48,64,64,47,59,47,94,90,50,57,72,85,32,27,57,53,44,50,32,51,77,70,68,65,58,87,35,24,58,54,36,38,77,73,74,42,83,34,49,31,90,81,79,61,47,65,75,17,36,72,45,34,61,57,29,54,31,72,61,41,27,53,50,48,54,64,71,48,50,75,76,68,52,90,79,76,64,46,46,52,64,62,47,51,50,45,72,71,70,56,91,64,58,72,66,57,48,52,52,47,38,45,48,53,26,47,52,50,35,55,64,71,71,109

Organism: Brassica napus (NCBI:txid3708)

Radius of gyration: 29.79 Å; Cα contacts (8 Å, |Δi|>4): 201; chains: 1; bounding box: 64×41×74 Å

Secondary structure (DSSP, 8-state):
--TTS-S-TT--HHHHH-TTHHHHHT--TT--HHHHEETTEE-PPP---HHHHHHHHHHHHS-----TTSPP---EE-SSS-EESS--HHHHHHHHS---PPPTTHHHHS-TTS-HHHHHHHHHHHTT-S--HHHHGGGT-----TTT--SS--HHIIIIISHHHHHHHHHHHGGGG-S---S-HHHHHHHHHH----HHHHHHHHHHHHHHHHHHHH-

Sequence (219 aa):
MDVLIEIFYKGRIIELTGEIGTQKLGIAREAKISEVLRDGVWRFRNCRDQRIREVIQVVSSFPLTLTVLEPDGVLWKCGEDEYKEKFISSDTWHLLRGRKEEVRWSKLVWFPQGVPRYGFIPWLAIRGRLATGHRTRQWGQMQCCVYCGEPDETRDHLFFACPYTFTLWLNVVGNLFGPDRDPDWEITLQRMLGGTYEHLTYILLRLVWQTTIYFIWRE